Protein AF-0000000080780556 (afdb_homodimer)

Sequence (368 aa):
MKIPYAPNPPQTSNDEEKAILQRVLDRRGEAGLLPLDLALLHSFPVADGWNTFLGAIRTRTSLPVDIREIAICRVATLNEAWFEWKHHAPFLAEVGFTEGMMEMIKDAKTPTDAELGALFSRKQAAVFRYTEAMTRTVKVPDAIFAEMKGLFSEKEIVEITATAAAYNCVSRVLVALDVGEMNKMKIPYAPNPPQTSNDEEKAILQRVLDRRGEAGLLPLDLALLHSFPVADGWNTFLGAIRTRTSLPVDIREIAICRVATLNEAWFEWKHHAPFLAEVGFTEGMMEMIKDAKTPTDAELGALFSRKQAAVFRYTEAMTRTVKVPDAIFAEMKGLFSEKEIVEITATAAAYNCVSRVLVALDVGEMNK

Radius of gyration: 19.76 Å; Cα contacts (8 Å, |Δi|>4): 554; chains: 2; bounding box: 43×53×55 Å

Foldseek 3Di:
DQDDFADVVHDDDDDVLVVLSVLLCVVCDPVGDALLLRRQSVPSVSSSVLSVLVCCLPPVAPDPLLLLLLLLLLLCQLLVVVVSNVVRVVSNVVVPQDPLNSCQSNDNDPDDPVSLVVRDDLSNSLLNQQLVCCNPPVDDDPVSVVSCVVPDDPSVVVSSVSSSVSSNVVSCSCQVNVGVVSND/DQDDFADVVHDDDDDVLVVLSVLQCVVCDPVGDALLLRNQSVPSVSSSVLSVLVCCLPPVAPDPLLLLLLLLLLLCQLLVVVVSNVVRVVSNVVVPQDPLNSCQSNDNDPDDPVSLVVRDDLSNSLLNQQLVCCNPPVDDDPVSVVSCVVPDDPSVVVSSVSSSVSSNVVSCSCQVNVGVVSND

Organism: Coccidioides immitis (strain RS) (NCBI:txid246410)

Structure (mmCIF, N/CA/C/O backbone):
data_AF-0000000080780556-model_v1
#
loop_
_entity.id
_entity.type
_entity.pdbx_description
1 polymer '4-carboxymuconolactone decarboxylase'
#
loop_
_atom_site.group_PDB
_atom_site.id
_atom_site.type_symbol
_atom_site.label_atom_id
_atom_site.label_alt_id
_atom_site.label_comp_id
_atom_site.label_asym_id
_atom_site.label_entity_id
_atom_site.label_seq_id
_atom_site.pdbx_PDB_ins_code
_atom_site.Cartn_x
_atom_site.Cartn_y
_atom_site.Cartn_z
_atom_site.occupancy
_atom_site.B_iso_or_equiv
_atom_site.auth_seq_id
_atom_site.auth_comp_id
_atom_site.auth_asym_id
_atom_site.auth_atom_id
_atom_site.pdbx_PDB_model_num
ATOM 1 N N . MET A 1 1 ? 18.797 -7.191 -4.246 1 89.25 1 MET A N 1
ATOM 2 C CA . MET A 1 1 ? 17.516 -7.688 -4.742 1 89.25 1 MET A CA 1
ATOM 3 C C . MET A 1 1 ? 17.516 -9.211 -4.836 1 89.25 1 MET A C 1
ATOM 5 O O . MET A 1 1 ? 18.516 -9.805 -5.23 1 89.25 1 MET A O 1
ATOM 9 N N . LYS A 1 2 ? 16.406 -9.781 -4.48 1 95.19 2 LYS A N 1
ATOM 10 C CA . LYS A 1 2 ? 16.344 -11.242 -4.379 1 95.19 2 LYS A CA 1
ATOM 11 C C . LYS A 1 2 ? 16.109 -11.875 -5.742 1 95.19 2 LYS A C 1
ATOM 13 O O . LYS A 1 2 ? 16.234 -13.094 -5.898 1 95.19 2 LYS A O 1
ATOM 18 N N . ILE A 1 3 ? 15.711 -11.07 -6.711 1 95.5 3 ILE A N 1
ATOM 19 C CA . ILE A 1 3 ? 15.688 -11.445 -8.117 1 95.5 3 ILE A CA 1
ATOM 20 C C . ILE A 1 3 ? 16.5 -10.438 -8.938 1 95.5 3 ILE A C 1
ATOM 22 O O . ILE A 1 3 ? 16.797 -9.344 -8.453 1 95.5 3 ILE A O 1
ATOM 26 N N . PRO A 1 4 ? 16.922 -10.836 -10.141 1 96.88 4 PRO A N 1
ATOM 27 C CA . PRO A 1 4 ? 17.656 -9.844 -10.93 1 96.88 4 PRO A CA 1
ATOM 28 C C . PRO A 1 4 ? 16.812 -8.602 -11.234 1 96.88 4 PRO A C 1
ATOM 30 O O . PRO A 1 4 ? 15.602 -8.695 -11.414 1 96.88 4 PRO A O 1
ATOM 33 N N . TYR A 1 5 ? 17.531 -7.523 -11.219 1 97.94 5 TYR A N 1
ATOM 34 C CA . TYR A 1 5 ? 16.875 -6.324 -11.719 1 97.94 5 TYR A CA 1
ATOM 35 C C . TYR A 1 5 ? 16.562 -6.445 -13.203 1 97.94 5 TYR A C 1
ATOM 37 O O . TYR A 1 5 ? 17.25 -7.184 -13.922 1 97.94 5 TYR A O 1
ATOM 45 N N . ALA A 1 6 ? 15.57 -5.75 -13.633 1 96.75 6 ALA A N 1
ATOM 46 C CA . ALA A 1 6 ? 15.375 -5.613 -15.07 1 96.75 6 ALA A CA 1
ATOM 47 C C . ALA A 1 6 ? 16.594 -4.98 -15.734 1 96.75 6 ALA A C 1
ATOM 49 O O . ALA A 1 6 ? 17.344 -4.246 -15.086 1 96.75 6 ALA A O 1
ATOM 50 N N . PRO A 1 7 ? 16.781 -5.223 -16.969 1 95.44 7 PRO A N 1
ATOM 51 C CA . PRO A 1 7 ? 17.906 -4.613 -17.672 1 95.44 7 PRO A CA 1
ATOM 52 C C . PRO A 1 7 ? 17.891 -3.086 -17.594 1 95.44 7 PRO A C 1
ATOM 54 O O . PRO A 1 7 ? 16.828 -2.48 -17.5 1 95.44 7 PRO A O 1
ATOM 57 N N . ASN A 1 8 ? 19.031 -2.527 -17.672 1 94.06 8 ASN A N 1
ATOM 58 C CA . ASN A 1 8 ? 19.188 -1.079 -17.703 1 94.06 8 ASN A CA 1
ATOM 59 C C . ASN A 1 8 ? 20.125 -0.65 -18.844 1 94.06 8 ASN A C 1
ATOM 61 O O . ASN A 1 8 ? 21.344 -0.826 -18.75 1 94.06 8 ASN A O 1
ATOM 65 N N . PRO A 1 9 ? 19.562 -0.134 -19.859 1 94.56 9 PRO A N 1
ATOM 66 C CA . PRO A 1 9 ? 18.188 0.375 -19.984 1 94.56 9 PRO A CA 1
ATOM 67 C C . PRO A 1 9 ? 17.172 -0.739 -20.172 1 94.56 9 PRO A C 1
ATOM 69 O O . PRO A 1 9 ? 17.469 -1.766 -20.781 1 94.56 9 PRO A O 1
ATOM 72 N N . PRO A 1 10 ? 15.984 -0.5 -19.641 1 96.25 10 PRO A N 1
ATOM 73 C CA . PRO A 1 10 ? 14.938 -1.511 -19.812 1 96.25 10 PRO A CA 1
ATOM 74 C C . PRO A 1 10 ? 14.555 -1.728 -21.266 1 96.25 10 PRO A C 1
ATOM 76 O O . PRO A 1 10 ? 14.516 -0.773 -22.047 1 96.25 10 PRO A O 1
ATOM 79 N N . GLN A 1 11 ? 14.258 -2.967 -21.547 1 96.12 11 GLN A N 1
ATOM 80 C CA . GLN A 1 11 ? 13.828 -3.318 -22.906 1 96.12 11 GLN A CA 1
ATOM 81 C C . GLN A 1 11 ? 12.312 -3.314 -23.016 1 96.12 11 GLN A C 1
ATOM 83 O O . GLN A 1 11 ? 11.609 -3.77 -22.109 1 96.12 11 GLN A O 1
ATOM 88 N N . THR A 1 12 ? 11.836 -2.699 -24.078 1 97.75 12 THR A N 1
ATOM 89 C CA . THR A 1 12 ? 10.398 -2.639 -24.312 1 97.75 12 THR A CA 1
ATOM 90 C C . THR A 1 12 ? 10.023 -3.438 -25.562 1 97.75 12 THR A C 1
ATOM 92 O O . THR A 1 12 ? 10.789 -3.482 -26.531 1 97.75 12 THR A O 1
ATOM 95 N N . SER A 1 13 ? 8.859 -4.051 -25.453 1 96.81 13 SER A N 1
ATOM 96 C CA . SER A 1 13 ? 8.484 -4.965 -26.516 1 96.81 13 SER A CA 1
ATOM 97 C C . SER A 1 13 ? 7.402 -4.355 -27.406 1 96.81 13 SER A C 1
ATOM 99 O O . SER A 1 13 ? 7.09 -4.895 -28.469 1 96.81 13 SER A O 1
ATOM 101 N N . ASN A 1 14 ? 6.762 -3.264 -27.031 1 97.69 14 ASN A N 1
ATOM 102 C CA . ASN A 1 14 ? 5.695 -2.613 -27.781 1 97.69 14 ASN A CA 1
ATOM 103 C C . ASN A 1 14 ? 5.562 -1.141 -27.406 1 97.69 14 ASN A C 1
ATOM 105 O O . ASN A 1 14 ? 6.277 -0.653 -26.531 1 97.69 14 ASN A O 1
ATOM 109 N N . ASP A 1 15 ? 4.711 -0.478 -28.016 1 98.12 15 ASP A N 1
ATOM 110 C CA . ASP A 1 15 ? 4.57 0.966 -27.844 1 98.12 15 ASP A CA 1
ATOM 111 C C . ASP A 1 15 ? 4.031 1.307 -26.453 1 98.12 15 ASP A C 1
ATOM 113 O O . ASP A 1 15 ? 4.383 2.342 -25.891 1 98.12 15 ASP A O 1
ATOM 117 N N . GLU A 1 16 ? 3.264 0.51 -25.953 1 97.88 16 GLU A N 1
ATOM 118 C CA . GLU A 1 16 ? 2.719 0.748 -24.625 1 97.88 16 GLU A CA 1
ATOM 119 C C . GLU A 1 16 ? 3.818 0.714 -23.562 1 97.88 16 GLU A C 1
ATOM 121 O O . GLU A 1 16 ? 3.869 1.578 -22.688 1 97.88 16 GLU A O 1
ATOM 126 N N . GLU A 1 17 ? 4.652 -0.308 -23.688 1 98.12 17 GLU A N 1
ATOM 127 C CA . GLU A 1 17 ? 5.758 -0.413 -22.734 1 98.12 17 GLU A CA 1
ATOM 128 C C . GLU A 1 17 ? 6.719 0.764 -22.875 1 98.12 17 GLU A C 1
ATOM 130 O O . GLU A 1 17 ? 7.242 1.269 -21.891 1 98.12 17 GLU A O 1
ATOM 135 N N . LYS A 1 18 ? 6.922 1.196 -24.109 1 98.25 18 LYS A N 1
ATOM 136 C CA . LYS A 1 18 ? 7.758 2.371 -24.344 1 98.25 18 LYS A CA 1
ATOM 137 C C . LYS A 1 18 ? 7.172 3.605 -23.672 1 98.25 18 LYS A C 1
ATOM 139 O O . LYS A 1 18 ? 7.898 4.395 -23.062 1 98.25 18 LYS A O 1
ATOM 144 N N . ALA A 1 19 ? 5.914 3.738 -23.812 1 98.44 19 ALA A N 1
ATOM 145 C CA . ALA A 1 19 ? 5.23 4.883 -23.203 1 98.44 19 ALA A CA 1
ATOM 146 C C . ALA A 1 19 ? 5.312 4.832 -21.688 1 98.44 19 ALA A C 1
ATOM 148 O O . ALA A 1 19 ? 5.516 5.859 -21.031 1 98.44 19 ALA A O 1
ATOM 149 N N . ILE A 1 20 ? 5.137 3.66 -21.125 1 98.31 20 ILE A N 1
ATOM 150 C CA . ILE A 1 20 ? 5.219 3.482 -19.672 1 98.31 20 ILE A CA 1
ATOM 151 C C . ILE A 1 20 ? 6.625 3.826 -19.188 1 98.31 20 ILE A C 1
ATOM 153 O O . ILE A 1 20 ? 6.793 4.566 -18.219 1 98.31 20 ILE A O 1
ATOM 157 N N . LEU A 1 21 ? 7.625 3.262 -19.859 1 98.06 21 LEU A N 1
ATOM 158 C CA . LEU A 1 21 ? 9.008 3.543 -19.484 1 98.06 21 LEU A CA 1
ATOM 159 C C . LEU A 1 21 ? 9.281 5.043 -19.531 1 98.06 21 LEU A C 1
ATOM 161 O O . LEU A 1 21 ? 9.938 5.578 -18.625 1 98.06 21 LEU A O 1
ATOM 165 N N . GLN A 1 22 ? 8.766 5.719 -20.516 1 97.62 22 GLN A N 1
ATOM 166 C CA . GLN A 1 22 ? 8.969 7.156 -20.625 1 97.62 22 GLN A CA 1
ATOM 167 C C . GLN A 1 22 ? 8.336 7.902 -19.453 1 97.62 22 GLN A C 1
ATOM 169 O O . GLN A 1 22 ? 8.906 8.867 -18.953 1 97.62 22 GLN A O 1
ATOM 174 N N . ARG A 1 23 ? 7.121 7.504 -19.031 1 97.12 23 ARG A N 1
ATOM 175 C CA . ARG A 1 23 ? 6.461 8.141 -17.906 1 97.12 23 ARG A CA 1
ATOM 176 C C . ARG A 1 23 ? 7.281 7.965 -16.625 1 97.12 23 ARG A C 1
ATOM 178 O O . ARG A 1 23 ? 7.367 8.883 -15.805 1 97.12 23 ARG A O 1
ATOM 185 N N . VAL A 1 24 ? 7.859 6.777 -16.453 1 97.06 24 VAL A N 1
ATOM 186 C CA . VAL A 1 24 ? 8.695 6.523 -15.281 1 97.06 24 VAL A CA 1
ATOM 187 C C . VAL A 1 24 ? 9.938 7.406 -15.336 1 97.06 24 VAL A C 1
ATOM 189 O O . VAL A 1 24 ? 10.305 8.031 -14.336 1 97.06 24 VAL A O 1
ATOM 192 N N . LEU A 1 25 ? 10.555 7.488 -16.516 1 96.56 25 LEU A N 1
ATOM 193 C CA . LEU A 1 25 ? 11.75 8.305 -16.688 1 96.56 25 LEU A CA 1
ATOM 194 C C . LEU A 1 25 ? 11.445 9.781 -16.453 1 96.56 25 LEU A C 1
ATOM 196 O O . LEU A 1 25 ? 12.234 10.5 -15.852 1 96.56 25 LEU A O 1
ATOM 200 N N . ASP A 1 26 ? 10.312 10.211 -16.938 1 95.69 26 ASP A N 1
ATOM 201 C CA . ASP A 1 26 ? 9.906 11.602 -16.766 1 95.69 26 ASP A CA 1
ATOM 202 C C . ASP A 1 26 ? 9.766 11.953 -15.281 1 95.69 26 ASP A C 1
ATOM 204 O O . ASP A 1 26 ? 10.164 13.047 -14.852 1 95.69 26 ASP A O 1
ATOM 208 N N . ARG A 1 27 ? 9.227 11.094 -14.57 1 92.31 27 ARG A N 1
ATOM 209 C CA . ARG A 1 27 ? 9.039 11.367 -13.148 1 92.31 27 ARG A CA 1
ATOM 210 C C . ARG A 1 27 ? 10.375 11.398 -12.414 1 92.31 27 ARG A C 1
ATOM 212 O O . ARG A 1 27 ? 10.578 12.227 -11.516 1 92.31 27 ARG A O 1
ATOM 219 N N . ARG A 1 28 ? 11.25 10.531 -12.75 1 93.38 28 ARG A N 1
ATOM 220 C CA . ARG A 1 28 ? 12.547 10.422 -12.094 1 93.38 28 ARG A CA 1
ATOM 221 C C . ARG A 1 28 ? 13.469 11.562 -12.5 1 93.38 28 ARG A C 1
ATOM 223 O O . ARG A 1 28 ? 14.359 11.961 -11.742 1 93.38 28 ARG A O 1
ATOM 230 N N . GLY A 1 29 ? 13.312 12.031 -13.742 1 91.5 29 GLY A N 1
ATOM 231 C CA . GLY A 1 29 ? 14.117 13.133 -14.234 1 91.5 29 GLY A CA 1
ATOM 232 C C . GLY A 1 29 ? 15.586 12.773 -14.398 1 91.5 29 GLY A C 1
ATOM 233 O O . GLY A 1 29 ? 15.914 11.688 -14.867 1 91.5 29 GLY A O 1
ATOM 234 N N . GLU A 1 30 ? 16.453 13.688 -13.961 1 90.88 30 GLU A N 1
ATOM 235 C CA . GLU A 1 30 ? 17.891 13.586 -14.219 1 90.88 30 GLU A CA 1
ATOM 236 C C . GLU A 1 30 ? 18.531 12.516 -13.336 1 90.88 30 GLU A C 1
ATOM 238 O O . GLU A 1 30 ? 19.594 11.992 -13.672 1 90.88 30 GLU A O 1
ATOM 243 N N . ALA A 1 31 ? 17.875 12.211 -12.289 1 86.31 31 ALA A N 1
ATOM 244 C CA . ALA A 1 31 ? 18.422 11.219 -11.359 1 86.31 31 ALA A CA 1
ATOM 245 C C . ALA A 1 31 ? 18.438 9.828 -11.992 1 86.31 31 ALA A C 1
ATOM 247 O O . ALA A 1 31 ? 19.25 8.984 -11.625 1 86.31 31 ALA A O 1
ATOM 248 N N . GLY A 1 32 ? 17.5 9.68 -13.008 1 92.5 32 GLY A N 1
ATOM 249 C CA . GLY A 1 32 ? 17.406 8.383 -13.664 1 92.5 32 GLY A CA 1
ATOM 250 C C . GLY A 1 32 ? 16.672 7.34 -12.828 1 92.5 32 GLY A C 1
ATOM 251 O O . GLY A 1 32 ? 16.172 7.645 -11.75 1 92.5 32 GLY A O 1
ATOM 252 N N . LEU A 1 33 ? 16.688 6.059 -13.336 1 96.94 33 LEU A N 1
ATOM 253 C CA . LEU A 1 33 ? 15.945 4.977 -12.703 1 96.94 33 LEU A CA 1
ATOM 254 C C . LEU A 1 33 ? 16.641 4.512 -11.43 1 96.94 33 LEU A C 1
ATOM 256 O O . LEU A 1 33 ? 17.859 4.367 -11.406 1 96.94 33 LEU A O 1
ATOM 260 N N . LEU A 1 34 ? 15.875 4.336 -10.398 1 97.12 34 LEU A N 1
ATOM 261 C CA . LEU A 1 34 ? 16.344 3.746 -9.148 1 97.12 34 LEU A CA 1
ATOM 262 C C . LEU A 1 34 ? 16.219 2.227 -9.18 1 97.12 34 LEU A C 1
ATOM 264 O O . LEU A 1 34 ? 15.477 1.683 -10 1 97.12 34 LEU A O 1
ATOM 268 N N . PRO A 1 35 ? 16.875 1.555 -8.242 1 97.56 35 PRO A N 1
ATOM 269 C CA . PRO A 1 35 ? 16.734 0.102 -8.133 1 97.56 35 PRO A CA 1
ATOM 270 C C . PRO A 1 35 ? 15.266 -0.329 -7.988 1 97.56 35 PRO A C 1
ATOM 272 O O . PRO A 1 35 ? 14.867 -1.352 -8.547 1 97.56 35 PRO A O 1
ATOM 275 N N . LEU A 1 36 ? 14.461 0.47 -7.316 1 98.06 36 LEU A N 1
ATOM 276 C CA . LEU A 1 36 ? 13.047 0.159 -7.152 1 98.06 36 LEU A CA 1
ATOM 277 C C . LEU A 1 36 ? 12.328 0.16 -8.5 1 98.06 36 LEU A C 1
ATOM 279 O O . LEU A 1 36 ? 11.5 -0.71 -8.766 1 98.06 36 LEU A O 1
ATOM 283 N N . ASP A 1 37 ? 12.664 1.118 -9.336 1 98.19 37 ASP A N 1
ATOM 284 C CA . ASP A 1 37 ? 12.062 1.164 -10.664 1 98.19 37 ASP A CA 1
ATOM 285 C C . ASP A 1 37 ? 12.414 -0.082 -11.477 1 98.19 37 ASP A C 1
ATOM 287 O O . ASP A 1 37 ? 11.547 -0.671 -12.125 1 98.19 37 ASP A O 1
ATOM 291 N N . LEU A 1 38 ? 13.695 -0.44 -11.375 1 98.25 38 LEU A N 1
ATOM 292 C CA . LEU A 1 38 ? 14.172 -1.588 -12.141 1 98.25 38 LEU A CA 1
ATOM 293 C C . LEU A 1 38 ? 13.555 -2.881 -11.617 1 98.25 38 LEU A C 1
ATOM 295 O O . LEU A 1 38 ? 13.344 -3.828 -12.383 1 98.25 38 LEU A O 1
ATOM 299 N N . ALA A 1 39 ? 13.219 -2.941 -10.344 1 98.44 39 ALA A N 1
ATOM 300 C CA . ALA A 1 39 ? 12.477 -4.078 -9.797 1 98.44 39 ALA A CA 1
ATOM 301 C C . ALA A 1 39 ? 11.055 -4.121 -10.336 1 98.44 39 ALA A C 1
ATOM 303 O O . ALA A 1 39 ? 10.594 -5.164 -10.805 1 98.44 39 ALA A O 1
ATOM 304 N N . LEU A 1 40 ? 10.391 -2.986 -10.398 1 98.69 40 LEU A N 1
ATOM 305 C CA . LEU A 1 40 ? 8.977 -2.906 -10.766 1 98.69 40 LEU A CA 1
ATOM 306 C C . LEU A 1 40 ? 8.797 -3.098 -12.273 1 98.69 40 LEU A C 1
ATOM 308 O O . LEU A 1 40 ? 7.77 -3.609 -12.719 1 98.69 40 LEU A O 1
ATOM 312 N N . LEU A 1 41 ? 9.828 -2.779 -13.031 1 98.56 41 LEU A N 1
ATOM 313 C CA . LEU A 1 41 ? 9.719 -2.768 -14.492 1 98.56 41 LEU A CA 1
ATOM 314 C C . LEU A 1 41 ? 9.75 -4.184 -15.047 1 98.56 41 LEU A C 1
ATOM 316 O O . LEU A 1 41 ? 9.586 -4.383 -16.25 1 98.56 41 LEU A O 1
ATOM 320 N N . HIS A 1 42 ? 9.938 -5.262 -14.188 1 98.44 42 HIS A N 1
ATOM 321 C CA . HIS A 1 42 ? 9.625 -6.613 -14.633 1 98.44 42 HIS A CA 1
ATOM 322 C C . HIS A 1 42 ? 8.172 -6.715 -15.094 1 98.44 42 HIS A C 1
ATOM 324 O O . HIS A 1 42 ? 7.84 -7.559 -15.93 1 98.44 42 HIS A O 1
ATOM 330 N N . SER A 1 43 ? 7.332 -5.863 -14.555 1 98.62 43 SER A N 1
ATOM 331 C CA . SER A 1 43 ? 5.938 -5.711 -14.961 1 98.62 43 SER A CA 1
ATOM 332 C C . SER A 1 43 ? 5.609 -4.258 -15.273 1 98.62 43 SER A C 1
ATOM 334 O O . SER A 1 43 ? 5.363 -3.461 -14.359 1 98.62 43 SER A O 1
ATOM 336 N N . PHE A 1 44 ? 5.516 -3.918 -16.547 1 98.62 44 PHE A N 1
ATOM 337 C CA . PHE A 1 44 ? 5.328 -2.535 -16.969 1 98.62 44 PHE A CA 1
ATOM 338 C C . PHE A 1 44 ? 4 -1.987 -16.469 1 98.62 44 PHE A C 1
ATOM 340 O O . PHE A 1 44 ? 3.934 -0.854 -15.984 1 98.62 44 PHE A O 1
ATOM 347 N N . PRO A 1 45 ? 2.926 -2.779 -16.469 1 98.5 45 PRO A N 1
ATOM 348 C CA . PRO A 1 45 ? 1.672 -2.244 -15.93 1 98.5 45 PRO A CA 1
ATOM 349 C C . PRO A 1 45 ? 1.761 -1.914 -14.438 1 98.5 45 PRO A C 1
ATOM 351 O O . PRO A 1 45 ? 1.24 -0.885 -14 1 98.5 45 PRO A O 1
ATOM 354 N N . VAL A 1 46 ? 2.473 -2.764 -13.648 1 98.81 46 VAL A N 1
ATOM 355 C CA . VAL A 1 46 ? 2.631 -2.506 -12.227 1 98.81 46 VAL A CA 1
ATOM 356 C C . VAL A 1 46 ? 3.471 -1.248 -12.016 1 98.81 46 VAL A C 1
ATOM 358 O O . VAL A 1 46 ? 3.131 -0.396 -11.195 1 98.81 46 VAL A O 1
ATOM 361 N N . ALA A 1 47 ? 4.527 -1.121 -12.805 1 98.81 47 ALA A N 1
ATOM 362 C CA . ALA A 1 47 ? 5.387 0.055 -12.703 1 98.81 47 ALA A CA 1
ATOM 363 C C . ALA A 1 47 ? 4.613 1.33 -13.016 1 98.81 47 ALA A C 1
ATOM 365 O O . ALA A 1 47 ? 4.793 2.355 -12.359 1 98.81 47 ALA A O 1
ATOM 366 N N . ASP A 1 48 ? 3.752 1.252 -14.016 1 98.62 48 ASP A N 1
ATOM 367 C CA . ASP A 1 48 ? 2.967 2.406 -14.438 1 98.62 48 ASP A CA 1
ATOM 368 C C . ASP A 1 48 ? 1.983 2.834 -13.352 1 98.62 48 ASP A C 1
ATOM 370 O O . ASP A 1 48 ? 1.884 4.02 -13.031 1 98.62 48 ASP A O 1
ATOM 374 N N . GLY A 1 49 ? 1.223 1.884 -12.828 1 98.62 49 GLY A N 1
ATOM 375 C CA . GLY A 1 49 ? 0.299 2.166 -11.742 1 98.62 49 GLY A CA 1
ATOM 376 C C . GLY A 1 49 ? 0.986 2.705 -10.5 1 98.62 49 GLY A C 1
ATOM 377 O O . GLY A 1 49 ? 0.525 3.68 -9.906 1 98.62 49 GLY A O 1
ATOM 378 N N . TRP A 1 50 ? 2.109 2.072 -10.164 1 98.81 50 TRP A N 1
ATOM 379 C CA . TRP A 1 50 ? 2.936 2.492 -9.039 1 98.81 50 TRP A CA 1
ATOM 380 C C . TRP A 1 50 ? 3.4 3.936 -9.211 1 98.81 50 TRP A C 1
ATOM 382 O O . TRP A 1 50 ? 3.291 4.742 -8.281 1 98.81 50 TRP A O 1
ATOM 392 N N . ASN A 1 51 ? 3.867 4.238 -10.383 1 98.25 51 ASN A N 1
ATOM 393 C CA . ASN A 1 51 ? 4.371 5.566 -10.711 1 98.25 51 ASN A CA 1
ATOM 394 C C . ASN A 1 51 ? 3.297 6.637 -10.516 1 98.25 51 ASN A C 1
ATOM 396 O O . ASN A 1 51 ? 3.564 7.695 -9.953 1 98.25 51 ASN A O 1
ATOM 400 N N . THR A 1 52 ? 2.111 6.375 -10.961 1 98.06 52 THR A N 1
ATOM 401 C CA . THR A 1 52 ? 1.012 7.332 -10.875 1 98.06 52 THR A CA 1
ATOM 402 C C . THR A 1 52 ? 0.57 7.523 -9.43 1 98.06 52 THR A C 1
ATOM 404 O O . THR A 1 52 ? 0.374 8.656 -8.984 1 98.06 52 THR A O 1
ATOM 407 N N . PHE A 1 53 ? 0.464 6.457 -8.719 1 98.81 53 PHE A N 1
ATOM 408 C CA . PHE A 1 53 ? -0.032 6.504 -7.344 1 98.81 53 PHE A CA 1
ATOM 409 C C . PHE A 1 53 ? 0.959 7.219 -6.434 1 98.81 53 PHE A C 1
ATOM 411 O O . PHE A 1 53 ? 0.597 8.172 -5.738 1 98.81 53 PHE A O 1
ATOM 418 N N . LEU A 1 54 ? 2.25 6.809 -6.504 1 98.5 54 LEU A N 1
ATOM 419 C CA . LEU A 1 54 ? 3.244 7.414 -5.625 1 98.5 54 LEU A CA 1
ATOM 420 C C . LEU A 1 54 ? 3.57 8.836 -6.07 1 98.5 54 LEU A C 1
ATOM 422 O O . LEU A 1 54 ? 3.887 9.695 -5.242 1 98.5 54 LEU A O 1
ATOM 426 N N . GLY A 1 55 ? 3.391 9.109 -7.402 1 97.56 55 GLY A N 1
ATOM 427 C CA . GLY A 1 55 ? 3.459 10.492 -7.84 1 97.56 55 GLY A CA 1
ATOM 428 C C . GLY A 1 55 ? 2.395 11.375 -7.207 1 97.56 55 GLY A C 1
ATOM 429 O O . GLY A 1 55 ? 2.684 12.484 -6.77 1 97.56 55 GLY A O 1
ATOM 430 N N . ALA A 1 56 ? 1.146 10.891 -7.152 1 98.25 56 ALA A N 1
ATOM 431 C CA . ALA A 1 56 ? 0.057 11.633 -6.516 1 98.25 56 ALA A CA 1
ATOM 432 C C . ALA A 1 56 ? 0.342 11.867 -5.035 1 98.25 56 ALA A C 1
ATOM 434 O O . ALA A 1 56 ? 0.162 12.977 -4.531 1 98.25 56 ALA A O 1
ATOM 435 N N . ILE A 1 57 ? 0.845 10.836 -4.348 1 98.69 57 ILE A N 1
ATOM 436 C CA . ILE A 1 57 ? 1.107 10.891 -2.914 1 98.69 57 ILE A CA 1
ATOM 437 C C . ILE A 1 57 ? 2.207 11.906 -2.625 1 98.69 57 ILE A C 1
ATOM 439 O O . ILE A 1 57 ? 2.1 12.695 -1.682 1 98.69 57 ILE A O 1
ATOM 443 N N . ARG A 1 58 ? 3.184 12 -3.445 1 97.75 58 ARG A N 1
ATOM 444 C CA . ARG A 1 58 ? 4.383 12.773 -3.129 1 97.75 58 ARG A CA 1
ATOM 445 C C . ARG A 1 58 ? 4.234 14.219 -3.578 1 97.75 58 ARG A C 1
ATOM 447 O O . ARG A 1 58 ? 4.824 15.125 -2.982 1 97.75 58 ARG A O 1
ATOM 454 N N . THR A 1 59 ? 3.412 14.477 -4.633 1 97.06 59 THR A N 1
ATOM 455 C CA . THR A 1 59 ? 3.568 15.789 -5.25 1 97.06 59 THR A CA 1
ATOM 456 C C . THR A 1 59 ? 2.213 16.453 -5.445 1 97.06 59 THR A C 1
ATOM 458 O O . THR A 1 59 ? 2.143 17.641 -5.797 1 97.06 59 THR A O 1
ATOM 461 N N . ARG A 1 60 ? 1.15 15.734 -5.172 1 97.81 60 ARG A N 1
ATOM 462 C CA . ARG A 1 60 ? -0.127 16.344 -5.539 1 97.81 60 ARG A CA 1
ATOM 463 C C . ARG A 1 60 ? -1.061 16.422 -4.34 1 97.81 60 ARG A C 1
ATOM 465 O O . ARG A 1 60 ? -2.246 16.734 -4.488 1 97.81 60 ARG A O 1
ATOM 472 N N . THR A 1 61 ? -0.551 16.078 -3.148 1 98.19 61 THR A N 1
ATOM 473 C CA . THR A 1 61 ? -1.347 16.25 -1.94 1 98.19 61 THR A CA 1
ATOM 474 C C . THR A 1 61 ? -1.143 17.656 -1.367 1 98.19 61 THR A C 1
ATOM 476 O O . THR A 1 61 ? -0.259 18.391 -1.811 1 98.19 61 THR A O 1
ATOM 479 N N . SER A 1 62 ? -1.981 18.031 -0.413 1 98.25 62 SER A N 1
ATOM 480 C CA . SER A 1 62 ? -1.913 19.359 0.205 1 98.25 62 SER A CA 1
ATOM 481 C C . SER A 1 62 ? -1.043 19.328 1.457 1 98.25 62 SER A C 1
ATOM 483 O O . SER A 1 62 ? -0.951 20.328 2.172 1 98.25 62 SER A O 1
ATOM 485 N N . LEU A 1 63 ? -0.387 18.234 1.731 1 98.75 63 LEU A N 1
ATOM 486 C CA . LEU A 1 63 ? 0.334 18.047 2.986 1 98.75 63 LEU A CA 1
ATOM 487 C C . LEU A 1 63 ? 1.66 18.797 2.967 1 98.75 63 LEU A C 1
ATOM 489 O O . LEU A 1 63 ? 2.408 18.734 1.989 1 98.75 63 LEU A O 1
ATOM 493 N N . PRO A 1 64 ? 1.926 19.609 4.039 1 98.56 64 PRO A N 1
ATOM 494 C CA . PRO A 1 64 ? 3.285 20.141 4.137 1 98.56 64 PRO A CA 1
ATOM 495 C C . PRO A 1 64 ? 4.348 19.047 4.215 1 98.56 64 PRO A C 1
ATOM 497 O O . PRO A 1 64 ? 4.055 17.922 4.625 1 98.56 64 PRO A O 1
ATOM 500 N N . VAL A 1 65 ? 5.562 19.391 3.836 1 98.5 65 VAL A N 1
ATOM 501 C CA . VAL A 1 65 ? 6.664 18.438 3.686 1 98.5 65 VAL A CA 1
ATOM 502 C C . VAL A 1 65 ? 6.898 17.703 5.004 1 98.5 65 VAL A C 1
ATOM 504 O O . VAL A 1 65 ? 7.105 16.5 5.016 1 98.5 65 VAL A O 1
ATOM 507 N N . ASP A 1 66 ? 6.859 18.406 6.094 1 98.75 66 ASP A N 1
ATOM 508 C CA . ASP A 1 66 ? 7.172 17.781 7.371 1 98.75 66 ASP A CA 1
ATOM 509 C C . ASP A 1 66 ? 6.113 16.734 7.742 1 98.75 66 ASP A C 1
ATOM 511 O O . ASP A 1 66 ? 6.449 15.641 8.18 1 98.75 66 ASP A O 1
ATOM 515 N N . ILE A 1 67 ? 4.77 16.984 7.461 1 98.88 67 ILE A N 1
ATOM 516 C CA . ILE A 1 67 ? 3.689 16.047 7.777 1 98.88 67 ILE A CA 1
ATOM 517 C C . ILE A 1 67 ? 3.807 14.805 6.906 1 98.88 67 ILE A C 1
ATOM 519 O O . ILE A 1 67 ? 3.781 13.68 7.41 1 98.88 67 ILE A O 1
ATOM 523 N N . ARG A 1 68 ? 4.043 15.023 5.637 1 98.94 68 ARG A N 1
ATOM 524 C CA . ARG A 1 68 ? 4.16 13.914 4.695 1 98.94 68 ARG A CA 1
ATOM 525 C C . ARG A 1 68 ? 5.371 13.047 5.02 1 98.94 68 ARG A C 1
ATOM 527 O O . ARG A 1 68 ? 5.262 11.82 5.086 1 98.94 68 ARG A O 1
ATOM 534 N N . GLU A 1 69 ? 6.5 13.68 5.32 1 98.94 69 GLU A N 1
ATOM 535 C CA . GLU A 1 69 ? 7.742 12.93 5.465 1 98.94 69 GLU A CA 1
ATOM 536 C C . GLU A 1 69 ? 7.844 12.297 6.852 1 98.94 69 GLU A C 1
ATOM 538 O O . GLU A 1 69 ? 8.531 11.289 7.031 1 98.94 69 GLU A O 1
ATOM 543 N N . ILE A 1 70 ? 7.145 12.836 7.855 1 98.94 70 ILE A N 1
ATOM 544 C CA . ILE A 1 70 ? 7.039 12.133 9.125 1 98.94 70 ILE A CA 1
ATOM 545 C C . ILE A 1 70 ? 6.34 10.789 8.914 1 98.94 70 ILE A C 1
ATOM 547 O O . ILE A 1 70 ? 6.812 9.758 9.391 1 98.94 70 ILE A O 1
ATOM 551 N N . ALA A 1 71 ? 5.215 10.773 8.156 1 98.94 71 ALA A N 1
ATOM 552 C CA . ALA A 1 71 ? 4.484 9.539 7.883 1 98.94 71 ALA A CA 1
ATOM 553 C C . ALA A 1 71 ? 5.359 8.539 7.129 1 98.94 71 ALA A C 1
ATOM 555 O O . ALA A 1 71 ? 5.473 7.379 7.523 1 98.94 71 ALA A O 1
ATOM 556 N N . ILE A 1 72 ? 6.051 9.047 6.102 1 98.94 72 ILE A N 1
ATOM 557 C CA . ILE A 1 72 ? 6.852 8.195 5.23 1 98.94 72 ILE A CA 1
ATOM 558 C C . ILE A 1 72 ? 8.016 7.602 6.02 1 98.94 72 ILE A C 1
ATOM 560 O O . ILE A 1 72 ? 8.234 6.391 6.004 1 98.94 72 ILE A O 1
ATOM 564 N N . CYS A 1 73 ? 8.727 8.391 6.766 1 98.88 73 CYS A N 1
ATOM 565 C CA . CYS A 1 73 ? 9.945 7.973 7.449 1 98.88 73 CYS A CA 1
ATOM 566 C C . CYS A 1 73 ? 9.617 7.086 8.648 1 98.88 73 CYS A C 1
ATOM 568 O O . CYS A 1 73 ? 10.359 6.148 8.953 1 98.88 73 CYS A O 1
ATOM 570 N N . ARG A 1 74 ? 8.516 7.398 9.367 1 98.88 74 ARG A N 1
ATOM 571 C CA . ARG A 1 74 ? 8.156 6.543 10.484 1 98.88 74 ARG A CA 1
ATOM 572 C C . ARG A 1 74 ? 7.781 5.141 10.008 1 98.88 74 ARG A C 1
ATOM 574 O O . ARG A 1 74 ? 8.156 4.148 10.633 1 98.88 74 ARG A O 1
ATOM 581 N N . VAL A 1 75 ? 7.098 5.066 8.859 1 98.81 75 VAL A N 1
ATOM 582 C CA . VAL A 1 75 ? 6.801 3.768 8.266 1 98.81 75 VAL A CA 1
ATOM 583 C C . VAL A 1 75 ? 8.102 3.047 7.922 1 98.81 75 VAL A C 1
ATOM 585 O O . VAL A 1 75 ? 8.266 1.86 8.219 1 98.81 75 VAL A O 1
ATOM 588 N N . ALA A 1 76 ? 9.031 3.773 7.305 1 98.69 76 ALA A N 1
ATOM 589 C CA . ALA A 1 76 ? 10.297 3.189 6.887 1 98.69 76 ALA A CA 1
ATOM 590 C C . ALA A 1 76 ? 11.031 2.566 8.07 1 98.69 76 ALA A C 1
ATOM 592 O O . ALA A 1 76 ? 11.516 1.434 7.984 1 98.69 76 ALA A O 1
ATOM 593 N N . THR A 1 77 ? 11.055 3.252 9.172 1 98.19 77 THR A N 1
ATOM 594 C CA . THR A 1 77 ? 11.828 2.791 10.32 1 98.19 77 THR A CA 1
ATOM 595 C C . THR A 1 77 ? 11.133 1.621 11.008 1 98.19 77 THR A C 1
ATOM 597 O O . THR A 1 77 ? 11.781 0.644 11.391 1 98.19 77 THR A O 1
ATOM 600 N N . LEU A 1 78 ? 9.789 1.675 11.141 1 98.19 78 LEU A N 1
ATOM 601 C CA . LEU A 1 78 ? 9.047 0.599 11.789 1 98.19 78 LEU A CA 1
ATOM 602 C C . LEU A 1 78 ? 9.156 -0.694 10.984 1 98.19 78 LEU A C 1
ATOM 604 O O . LEU A 1 78 ? 9.203 -1.783 11.562 1 98.19 78 LEU A O 1
ATOM 608 N N . ASN A 1 79 ? 9.234 -0.563 9.664 1 98.25 79 ASN A N 1
ATOM 609 C CA . ASN A 1 79 ? 9.305 -1.726 8.789 1 98.25 79 ASN A CA 1
ATOM 610 C C . ASN A 1 79 ? 10.742 -2.068 8.414 1 98.25 79 ASN A C 1
ATOM 612 O O . ASN A 1 79 ? 10.984 -2.975 7.617 1 98.25 79 ASN A O 1
ATOM 616 N N . GLU A 1 80 ? 11.719 -1.322 8.922 1 97.62 80 GLU A N 1
ATOM 617 C CA . GLU A 1 80 ? 13.141 -1.491 8.641 1 97.62 80 GLU A CA 1
ATOM 618 C C . GLU A 1 80 ? 13.406 -1.484 7.141 1 97.62 80 GLU A C 1
ATOM 620 O O . GLU A 1 80 ? 14.148 -2.334 6.633 1 97.62 80 GLU A O 1
ATOM 625 N N . ALA A 1 81 ? 12.648 -0.688 6.48 1 98.12 81 ALA A N 1
ATOM 626 C CA . ALA A 1 81 ? 12.883 -0.443 5.062 1 98.12 81 ALA A CA 1
ATOM 627 C C . ALA A 1 81 ? 13.906 0.665 4.855 1 98.12 81 ALA A C 1
ATOM 629 O O . ALA A 1 81 ? 13.547 1.813 4.586 1 98.12 81 ALA A O 1
ATOM 630 N N . TRP A 1 82 ? 15.133 0.335 4.812 1 97.5 82 TRP A N 1
ATOM 631 C CA . TRP A 1 82 ? 16.219 1.304 4.898 1 97.5 82 TRP A CA 1
ATOM 632 C C . TRP A 1 82 ? 16.422 2.012 3.562 1 97.5 82 TRP A C 1
ATOM 634 O O . TRP A 1 82 ? 16.844 3.172 3.525 1 97.5 82 TRP A O 1
ATOM 644 N N . PHE A 1 83 ? 16.094 1.394 2.451 1 98.06 83 PHE A N 1
ATOM 645 C CA . PHE A 1 83 ? 16.062 2.08 1.165 1 98.06 83 PHE A CA 1
ATOM 646 C C . PHE A 1 83 ? 15.109 3.266 1.209 1 98.06 83 PHE A C 1
ATOM 648 O O . PHE A 1 83 ? 15.43 4.344 0.709 1 98.06 83 PHE A O 1
ATOM 655 N N . GLU A 1 84 ? 13.953 3.02 1.785 1 98.38 84 GLU A N 1
ATOM 656 C CA . GLU A 1 84 ? 12.93 4.047 1.97 1 98.38 84 GLU A CA 1
ATOM 657 C C . GLU A 1 84 ? 13.43 5.16 2.885 1 98.38 84 GLU A C 1
ATOM 659 O O . GLU A 1 84 ? 13.312 6.344 2.553 1 98.38 84 GLU A O 1
ATOM 664 N N . TRP A 1 85 ? 14.055 4.82 3.994 1 98.12 85 TRP A N 1
ATOM 665 C CA . TRP A 1 85 ? 14.617 5.797 4.926 1 98.12 85 TRP A CA 1
ATOM 666 C C . TRP A 1 85 ? 15.68 6.652 4.242 1 98.12 85 TRP A C 1
ATOM 668 O O . TRP A 1 85 ? 15.641 7.883 4.328 1 98.12 85 TRP A O 1
ATOM 678 N N . LYS A 1 86 ? 16.531 6.031 3.531 1 97.56 86 LYS A N 1
ATOM 679 C CA . LYS A 1 86 ? 17.656 6.711 2.883 1 97.56 86 LYS A CA 1
ATOM 680 C C . LYS A 1 86 ? 17.156 7.77 1.903 1 97.56 86 LYS A C 1
ATOM 682 O O . LYS A 1 86 ? 17.75 8.844 1.794 1 97.56 86 LYS A O 1
ATOM 687 N N . HIS A 1 87 ? 16.094 7.496 1.274 1 97.31 87 HIS A N 1
ATOM 688 C CA . HIS A 1 87 ? 15.633 8.375 0.201 1 97.31 87 HIS A CA 1
ATOM 689 C C . HIS A 1 87 ? 14.688 9.445 0.73 1 97.31 87 HIS A C 1
ATOM 691 O O . HIS A 1 87 ? 14.414 10.43 0.043 1 97.31 87 HIS A O 1
ATOM 697 N N . HIS A 1 88 ? 14.172 9.328 2.004 1 98.56 88 HIS A N 1
ATOM 698 C CA . HIS A 1 88 ? 13.133 10.258 2.443 1 98.56 88 HIS A CA 1
ATOM 699 C C . HIS A 1 88 ? 13.586 11.055 3.664 1 98.56 88 HIS A C 1
ATOM 701 O O . HIS A 1 88 ? 13.156 12.195 3.863 1 98.56 88 HIS A O 1
ATOM 707 N N . ALA A 1 89 ? 14.578 10.562 4.434 1 98.19 89 ALA A N 1
ATOM 708 C CA . ALA A 1 89 ? 15.039 11.227 5.652 1 98.19 89 ALA A CA 1
ATOM 709 C C . ALA A 1 89 ? 15.648 12.586 5.34 1 98.19 89 ALA A C 1
ATOM 711 O O . ALA A 1 89 ? 15.477 13.539 6.102 1 98.19 89 ALA A O 1
ATOM 712 N N . PRO A 1 90 ? 16.375 12.719 4.18 1 97.94 90 PRO A N 1
ATOM 713 C CA . PRO A 1 90 ? 16.984 14.016 3.875 1 97.94 90 PRO A CA 1
ATOM 714 C C . PRO A 1 90 ? 15.945 15.133 3.729 1 97.94 90 PRO A C 1
ATOM 716 O O . PRO A 1 90 ? 16.25 16.297 4.023 1 97.94 90 PRO A O 1
ATOM 719 N N . PHE A 1 91 ? 14.695 14.836 3.32 1 98.06 91 PHE A N 1
ATOM 720 C CA . PHE A 1 91 ? 13.672 15.859 3.18 1 98.06 91 PHE A CA 1
ATOM 721 C C . PHE A 1 91 ? 13.312 16.453 4.535 1 98.06 91 PHE A C 1
ATOM 723 O O . PHE A 1 91 ? 13.008 17.641 4.637 1 98.06 91 PHE A O 1
ATOM 730 N N . LEU A 1 92 ? 13.32 15.547 5.613 1 98.38 92 LEU A N 1
ATOM 731 C CA . LEU A 1 92 ? 13.055 16.047 6.957 1 98.38 92 LEU A CA 1
ATOM 732 C C . LEU A 1 92 ? 14.188 16.953 7.438 1 98.38 92 LEU A C 1
ATOM 734 O O . LEU A 1 92 ? 13.93 17.984 8.055 1 98.38 92 LEU A O 1
ATOM 738 N N . ALA A 1 93 ? 15.352 16.578 7.125 1 96.62 93 ALA A N 1
ATOM 739 C CA . ALA A 1 93 ? 16.5 17.422 7.48 1 96.62 93 ALA A CA 1
ATOM 740 C C . ALA A 1 93 ? 16.406 18.781 6.805 1 96.62 93 ALA A C 1
ATOM 742 O O . ALA A 1 93 ? 16.703 19.812 7.422 1 96.62 93 ALA A O 1
ATOM 743 N N . GLU A 1 94 ? 16 18.812 5.621 1 97.06 94 GLU A N 1
ATOM 744 C CA . GLU A 1 94 ? 15.922 20.031 4.82 1 97.06 94 GLU A CA 1
ATOM 745 C C . GLU A 1 94 ? 14.898 21 5.398 1 97.06 94 GLU A C 1
ATOM 747 O O . GLU A 1 94 ? 15.023 22.219 5.227 1 97.06 94 GLU A O 1
ATOM 752 N N . VAL A 1 95 ? 13.938 20.453 6.121 1 97.56 95 VAL A N 1
ATOM 753 C CA . VAL A 1 95 ? 12.906 21.344 6.641 1 97.56 95 VAL A CA 1
ATOM 754 C C . VAL A 1 95 ? 13.141 21.578 8.133 1 97.56 95 VAL A C 1
ATOM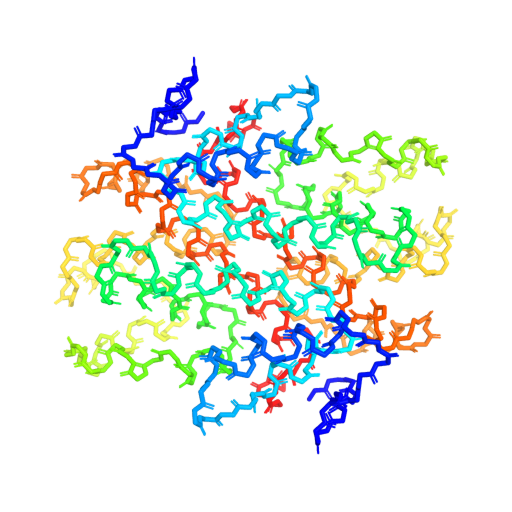 756 O O . VAL A 1 95 ? 12.219 21.969 8.852 1 97.56 95 VAL A O 1
ATOM 759 N N . GLY A 1 96 ? 14.328 21.219 8.633 1 97.44 96 GLY A N 1
ATOM 760 C CA . GLY A 1 96 ? 14.758 21.75 9.914 1 97.44 96 GLY A CA 1
ATOM 761 C C . GLY A 1 96 ? 14.656 20.734 11.039 1 97.44 96 GLY A C 1
ATOM 762 O O . GLY A 1 96 ? 14.766 21.094 12.219 1 97.44 96 GLY A O 1
ATOM 763 N N . PHE A 1 97 ? 14.453 19.5 10.719 1 98.38 97 PHE A N 1
ATOM 764 C CA . PHE A 1 97 ? 14.445 18.5 11.781 1 98.38 97 PHE A CA 1
ATOM 765 C C . PHE A 1 97 ? 15.82 18.391 12.422 1 98.38 97 PHE A C 1
ATOM 767 O O . PHE A 1 97 ? 16.828 18.203 11.727 1 98.38 97 PHE A O 1
ATOM 774 N N . THR A 1 98 ? 15.812 18.469 13.742 1 98 98 THR A N 1
ATOM 775 C CA . THR A 1 98 ? 17.047 18.344 14.516 1 98 98 THR A CA 1
ATOM 776 C C . THR A 1 98 ? 17.469 16.875 14.617 1 98 98 THR A C 1
ATOM 778 O O . THR A 1 98 ? 16.703 15.977 14.25 1 98 98 THR A O 1
ATOM 781 N N . GLU A 1 99 ? 18.609 16.719 15.078 1 97.31 99 GLU A N 1
ATOM 782 C CA . GLU A 1 99 ? 19.094 15.367 15.305 1 97.31 99 GLU A CA 1
ATOM 783 C C . GLU A 1 99 ? 18.188 14.602 16.266 1 97.31 99 GLU A C 1
ATOM 785 O O . GLU A 1 99 ? 17.953 13.406 16.078 1 97.31 99 GLU A O 1
ATOM 790 N N . GLY A 1 100 ? 17.781 15.234 17.266 1 97.75 100 GLY A N 1
ATOM 791 C CA . GLY A 1 100 ? 16.859 14.625 18.203 1 97.75 100 GLY A CA 1
ATOM 792 C C . GLY A 1 100 ? 15.547 14.195 17.578 1 97.75 100 GLY A C 1
ATOM 793 O O . GLY A 1 100 ? 15.031 13.117 17.875 1 97.75 100 GLY A O 1
ATOM 794 N N . MET A 1 101 ? 15.016 15.062 16.719 1 98.38 101 MET A N 1
ATOM 795 C CA . MET A 1 101 ? 13.781 14.734 16.016 1 98.38 101 MET A CA 1
ATOM 796 C C . MET A 1 101 ? 13.977 13.539 15.086 1 98.38 101 MET A C 1
ATOM 798 O O . MET A 1 101 ? 13.133 12.641 15.039 1 98.38 101 MET A O 1
ATOM 802 N N . MET A 1 102 ? 15.102 13.531 14.391 1 98.31 102 MET A N 1
ATOM 803 C CA . MET A 1 102 ? 15.414 12.43 13.492 1 98.31 102 MET A CA 1
ATOM 804 C C . MET A 1 102 ? 15.57 11.125 14.273 1 98.31 102 MET A C 1
ATOM 806 O O . MET A 1 102 ? 15.109 10.07 13.828 1 98.31 102 MET A O 1
ATOM 810 N N . GLU A 1 103 ? 16.188 11.195 15.391 1 97.81 103 GLU A N 1
ATOM 811 C CA . GLU A 1 103 ? 16.375 10.016 16.234 1 97.81 103 GLU A CA 1
ATOM 812 C C . GLU A 1 103 ? 15.031 9.477 16.734 1 97.81 103 GLU A C 1
ATOM 814 O O . GLU A 1 103 ? 14.844 8.266 16.828 1 97.81 103 GLU A O 1
ATOM 819 N N . MET A 1 104 ? 14.172 10.375 17.047 1 97.56 104 MET A N 1
ATOM 820 C CA . MET A 1 104 ? 12.844 9.969 17.484 1 97.56 104 MET A CA 1
ATOM 821 C C . MET A 1 104 ? 12.117 9.188 16.391 1 97.56 104 MET A C 1
ATOM 823 O O . MET A 1 104 ? 11.477 8.172 16.672 1 97.56 104 MET A O 1
ATOM 827 N N . ILE A 1 105 ? 12.195 9.617 15.195 1 98.19 105 ILE A N 1
ATOM 828 C CA . ILE A 1 105 ? 11.539 8.953 14.07 1 98.19 105 ILE A CA 1
ATOM 829 C C . ILE A 1 105 ? 12.18 7.586 13.844 1 98.19 105 ILE A C 1
ATOM 831 O O . ILE A 1 105 ? 11.484 6.613 13.531 1 98.19 105 ILE A O 1
ATOM 835 N N . LYS A 1 106 ? 13.414 7.527 14.016 1 97.38 106 LYS A N 1
ATOM 836 C CA . LYS A 1 106 ? 14.188 6.344 13.656 1 97.38 106 LYS A CA 1
ATOM 837 C C . LYS A 1 106 ? 14.094 5.277 14.75 1 97.38 106 LYS A C 1
ATOM 839 O O . LYS A 1 106 ? 14.234 4.086 14.469 1 97.38 106 LYS A O 1
ATOM 844 N N . ASP A 1 107 ? 13.836 5.691 15.945 1 96.12 107 ASP A N 1
ATOM 845 C CA . ASP A 1 107 ? 13.875 4.785 17.094 1 96.12 107 ASP A CA 1
ATOM 846 C C . ASP A 1 107 ? 12.766 3.742 17 1 96.12 107 ASP A C 1
ATOM 848 O O . ASP A 1 107 ? 11.625 4.07 16.672 1 96.12 107 ASP A O 1
ATOM 852 N N . ALA A 1 108 ? 13.055 2.494 17.297 1 91.5 108 ALA A N 1
ATOM 853 C CA . ALA A 1 108 ? 12.086 1.399 17.266 1 91.5 108 ALA A CA 1
ATOM 854 C C . ALA A 1 108 ? 11.086 1.523 18.406 1 91.5 108 ALA A C 1
ATOM 856 O O . ALA A 1 108 ? 9.953 1.051 18.297 1 91.5 108 ALA A O 1
ATOM 857 N N . LYS A 1 109 ? 11.531 2.188 19.422 1 93.88 109 LYS A N 1
ATOM 858 C CA . LYS A 1 109 ? 10.664 2.35 20.594 1 93.88 109 LYS A CA 1
ATOM 859 C C . LYS A 1 109 ? 9.609 3.426 20.344 1 93.88 109 LYS A C 1
ATOM 861 O O . LYS A 1 109 ? 9.906 4.465 19.75 1 93.88 109 LYS A O 1
ATOM 866 N N . THR A 1 110 ? 8.391 3.123 20.812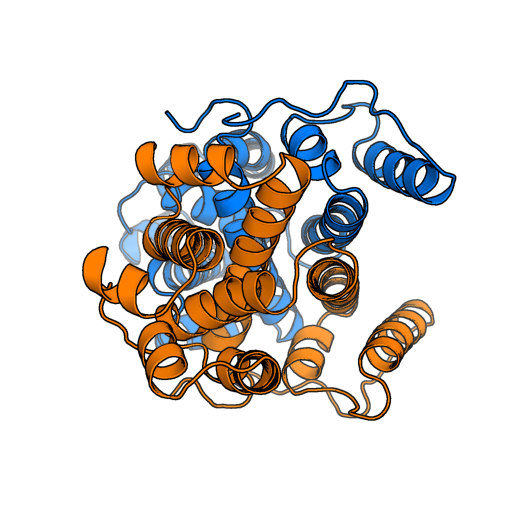 1 95 110 THR A N 1
ATOM 867 C CA . THR A 1 110 ? 7.34 4.133 20.781 1 95 110 THR A CA 1
ATOM 868 C C . THR A 1 110 ? 7.566 5.176 21.875 1 95 110 THR A C 1
ATOM 870 O O . THR A 1 110 ? 7.621 4.84 23.062 1 95 110 THR A O 1
ATOM 873 N N . PRO A 1 111 ? 7.707 6.406 21.469 1 96.94 111 PRO A N 1
ATOM 874 C CA . PRO A 1 111 ? 7.902 7.438 22.5 1 96.94 111 PRO A CA 1
ATOM 875 C C . PRO A 1 111 ? 6.641 7.711 23.312 1 96.94 111 PRO A C 1
ATOM 877 O O . PRO A 1 111 ? 5.531 7.422 22.859 1 96.94 111 PRO A O 1
ATOM 880 N N . THR A 1 112 ? 6.875 8.266 24.469 1 96.62 112 THR A N 1
ATOM 881 C CA . THR A 1 112 ? 5.746 8.742 25.266 1 96.62 112 THR A CA 1
ATOM 882 C C . THR A 1 112 ? 5.191 10.039 24.688 1 96.62 112 THR A C 1
ATOM 884 O O . THR A 1 112 ? 5.855 10.711 23.906 1 96.62 112 THR A O 1
ATOM 887 N N . ASP A 1 113 ? 4.004 10.328 25.141 1 96.19 113 ASP A N 1
ATOM 888 C CA . ASP A 1 113 ? 3.404 11.578 24.703 1 96.19 113 ASP A CA 1
ATOM 889 C C . ASP A 1 113 ? 4.277 12.773 25.094 1 96.19 113 ASP A C 1
ATOM 891 O O . ASP A 1 113 ? 4.41 13.727 24.328 1 96.19 113 ASP A O 1
ATOM 895 N N . ALA A 1 114 ? 4.863 12.703 26.234 1 97.25 114 ALA A N 1
ATOM 896 C CA . ALA A 1 114 ? 5.719 13.789 26.719 1 97.25 114 ALA A CA 1
ATOM 897 C C . ALA A 1 114 ? 6.969 13.93 25.859 1 97.25 114 ALA A C 1
ATOM 899 O O . ALA A 1 114 ? 7.395 15.039 25.547 1 97.25 114 ALA A O 1
ATOM 900 N N . GLU A 1 115 ? 7.574 12.828 25.484 1 97.06 115 GLU A N 1
ATOM 901 C CA . GLU A 1 115 ? 8.75 12.844 24.625 1 97.06 115 GLU A CA 1
ATOM 902 C C . GLU A 1 115 ? 8.43 13.43 23.266 1 97.06 115 GLU A C 1
ATOM 904 O O . GLU A 1 115 ? 9.188 14.25 22.734 1 97.06 115 GLU A O 1
ATOM 909 N N . LEU A 1 116 ? 7.336 12.992 22.719 1 97.62 116 LEU A N 1
ATOM 910 C CA . LEU A 1 116 ? 6.914 13.484 21.422 1 97.62 116 LEU A CA 1
ATOM 911 C C . LEU A 1 116 ? 6.613 14.984 21.469 1 97.62 116 LEU A C 1
ATOM 913 O O . LEU A 1 116 ? 7.027 15.734 20.578 1 97.62 116 LEU A O 1
ATOM 917 N N . GLY A 1 117 ? 5.914 15.328 22.5 1 97.25 117 GLY A N 1
ATOM 918 C CA . GLY A 1 117 ? 5.512 16.719 22.656 1 97.25 117 GLY A CA 1
ATOM 919 C C . GLY A 1 117 ? 6.68 17.656 22.891 1 97.25 117 GLY A C 1
ATOM 920 O O . GLY A 1 117 ? 6.578 18.859 22.641 1 97.25 117 GLY A O 1
ATOM 921 N N . ALA A 1 118 ? 7.781 17.172 23.328 1 97.75 118 ALA A N 1
ATOM 922 C CA . ALA A 1 118 ? 8.961 17.984 23.594 1 97.75 118 ALA A CA 1
ATOM 923 C C . ALA A 1 118 ? 9.672 18.375 22.297 1 97.75 118 ALA A C 1
ATOM 925 O O . ALA A 1 118 ? 10.367 19.391 22.234 1 97.75 118 ALA A O 1
ATOM 926 N N . LEU A 1 119 ? 9.406 17.609 21.219 1 98.19 119 LEU A N 1
ATOM 927 C CA . LEU A 1 119 ? 10.195 17.828 20 1 98.19 119 LEU A CA 1
ATOM 928 C C . LEU A 1 119 ? 9.297 18.188 18.828 1 98.19 119 LEU A C 1
ATOM 930 O O . LEU A 1 119 ? 9.75 18.859 17.891 1 98.19 119 LEU A O 1
ATOM 934 N N . PHE A 1 120 ? 8.055 17.75 18.891 1 98.56 120 PHE A N 1
ATOM 935 C CA . PHE A 1 120 ? 7.188 17.906 17.734 1 98.56 120 PHE A CA 1
ATOM 936 C C . PHE A 1 120 ? 6.027 18.844 18.047 1 98.56 120 PHE A C 1
ATOM 938 O O . PHE A 1 120 ? 5.57 18.906 19.188 1 98.56 120 PHE A O 1
ATOM 945 N N . SER A 1 121 ? 5.602 19.609 17 1 98.44 121 SER A N 1
ATOM 946 C CA . SER A 1 121 ? 4.332 20.328 17.109 1 98.44 121 SER A CA 1
ATOM 947 C C . SER A 1 121 ? 3.17 19.359 17.312 1 98.44 121 SER A C 1
ATOM 949 O O . SER A 1 121 ? 3.318 18.156 17.109 1 98.44 121 SER A O 1
ATOM 951 N N . ARG A 1 122 ? 2.008 19.859 17.641 1 98.44 122 ARG A N 1
ATOM 952 C CA . ARG A 1 122 ? 0.822 19.047 17.859 1 98.44 122 ARG A CA 1
ATOM 953 C C . ARG A 1 122 ? 0.453 18.266 16.609 1 98.44 122 ARG A C 1
ATOM 955 O O . ARG A 1 122 ? 0.121 17.078 16.688 1 98.44 122 ARG A O 1
ATOM 962 N N . LYS A 1 123 ? 0.511 18.922 15.469 1 98.75 123 LYS A N 1
ATOM 963 C CA . LYS A 1 123 ? 0.184 18.25 14.211 1 98.75 123 LYS A CA 1
ATOM 964 C C . LYS A 1 123 ? 1.209 17.172 13.883 1 98.75 123 LYS A C 1
ATOM 966 O O . LYS A 1 123 ? 0.845 16.062 13.477 1 98.75 123 LYS A O 1
ATOM 971 N N . GLN A 1 124 ? 2.471 17.469 14.062 1 98.88 124 GLN A N 1
ATOM 972 C CA . GLN A 1 124 ? 3.531 16.5 13.797 1 98.88 124 GLN A CA 1
ATOM 973 C C . GLN A 1 124 ? 3.391 15.273 14.695 1 98.88 124 GLN A C 1
ATOM 975 O O . GLN A 1 124 ? 3.48 14.141 14.219 1 98.88 124 GLN A O 1
ATOM 980 N N . ALA A 1 125 ? 3.131 15.492 15.961 1 98.75 125 ALA A N 1
ATOM 981 C CA . ALA A 1 125 ? 2.977 14.406 16.922 1 98.75 125 ALA A CA 1
ATOM 982 C C . ALA A 1 125 ? 1.761 13.547 16.594 1 98.75 125 ALA A C 1
ATOM 984 O O . ALA A 1 125 ? 1.807 12.32 16.703 1 98.75 125 ALA A O 1
ATOM 985 N N . ALA A 1 126 ? 0.681 14.172 16.188 1 98.81 126 ALA A N 1
ATOM 986 C CA . ALA A 1 126 ? -0.538 13.445 15.844 1 98.81 126 ALA A CA 1
ATOM 987 C C . ALA A 1 126 ? -0.307 12.531 14.641 1 98.81 126 ALA A C 1
ATOM 989 O O . ALA A 1 126 ? -0.717 11.367 14.656 1 98.81 126 ALA A O 1
ATOM 990 N N . VAL A 1 127 ? 0.392 13.055 13.641 1 98.94 127 VAL A N 1
ATOM 991 C CA . VAL A 1 127 ? 0.674 12.258 12.453 1 98.94 127 VAL A CA 1
ATOM 992 C C . VAL A 1 127 ? 1.617 11.109 12.805 1 98.94 127 VAL A C 1
ATOM 994 O O . VAL A 1 127 ? 1.465 9.992 12.305 1 98.94 127 VAL A O 1
ATOM 997 N N . PHE A 1 128 ? 2.576 11.375 13.664 1 98.88 128 PHE A N 1
ATOM 998 C CA . PHE A 1 128 ? 3.49 10.352 14.141 1 98.88 128 PHE A CA 1
ATOM 999 C C . PHE A 1 128 ? 2.725 9.203 14.797 1 98.88 128 PHE A C 1
ATOM 1001 O O . PHE A 1 128 ? 2.895 8.039 14.414 1 98.88 128 PHE A O 1
ATOM 1008 N N . ARG A 1 129 ? 1.812 9.492 15.688 1 98.69 129 ARG A N 1
ATOM 1009 C CA . ARG A 1 129 ? 1.038 8.484 16.406 1 98.69 129 ARG A CA 1
ATOM 1010 C C . ARG A 1 129 ? 0.111 7.73 15.461 1 98.69 129 ARG A C 1
ATOM 1012 O O . ARG A 1 129 ? -0.015 6.508 15.547 1 98.69 129 ARG A O 1
ATOM 1019 N N . TYR A 1 130 ? -0.495 8.508 14.625 1 98.81 130 TYR A N 1
ATOM 1020 C CA . TYR A 1 130 ? -1.436 7.934 13.672 1 98.81 130 TYR A CA 1
ATOM 1021 C C . TYR A 1 130 ? -0.739 6.938 12.75 1 98.81 130 TYR A C 1
ATOM 1023 O O . TYR A 1 130 ? -1.226 5.824 12.547 1 98.81 130 TYR A O 1
ATOM 1031 N N . THR A 1 131 ? 0.424 7.359 12.266 1 98.88 131 THR A N 1
ATOM 1032 C CA . THR A 1 131 ? 1.211 6.535 11.352 1 98.88 131 THR A CA 1
ATOM 1033 C C . THR A 1 131 ? 1.714 5.277 12.055 1 98.88 131 THR A C 1
ATOM 1035 O O . THR A 1 131 ? 1.677 4.188 11.484 1 98.88 131 THR A O 1
ATOM 1038 N N . GLU A 1 132 ? 2.152 5.441 13.242 1 98.62 132 GLU A N 1
ATOM 1039 C CA . GLU A 1 132 ? 2.645 4.293 14 1 98.62 132 GLU A CA 1
ATOM 1040 C C . GLU A 1 132 ? 1.53 3.279 14.25 1 98.62 132 GLU A C 1
ATOM 1042 O O . GLU A 1 132 ? 1.731 2.076 14.078 1 98.62 132 GLU A O 1
ATOM 1047 N N . ALA A 1 133 ? 0.34 3.74 14.633 1 98.44 133 ALA A N 1
ATOM 1048 C CA . ALA A 1 133 ? -0.796 2.852 14.867 1 98.44 133 ALA A CA 1
ATOM 1049 C C . ALA A 1 133 ? -1.177 2.105 13.594 1 98.44 133 ALA A C 1
ATOM 1051 O O . ALA A 1 133 ? -1.319 0.88 13.602 1 98.44 133 ALA A O 1
ATOM 1052 N N . MET A 1 134 ? -1.241 2.812 12.477 1 98.56 134 MET A N 1
ATOM 1053 C CA . MET A 1 134 ? -1.608 2.215 11.195 1 98.56 134 MET A CA 1
ATOM 1054 C C . MET A 1 134 ? -0.59 1.16 10.773 1 98.56 134 MET A C 1
ATOM 1056 O O . MET A 1 134 ? -0.95 0.15 10.164 1 98.56 134 MET A O 1
ATOM 1060 N N . THR A 1 135 ? 0.656 1.476 11.055 1 98.69 135 THR A N 1
ATOM 1061 C CA . THR A 1 135 ? 1.732 0.61 10.586 1 98.69 135 THR A CA 1
ATOM 1062 C C . THR A 1 135 ? 1.85 -0.632 11.461 1 98.69 135 THR A C 1
ATOM 1064 O O . THR A 1 135 ? 1.916 -1.754 10.953 1 98.69 135 THR A O 1
ATOM 1067 N N . ARG A 1 136 ? 1.728 -0.502 12.781 1 97.62 136 ARG A N 1
ATOM 1068 C CA . ARG A 1 136 ? 1.959 -1.605 13.703 1 97.62 136 ARG A CA 1
ATOM 1069 C C . ARG A 1 136 ? 0.734 -2.51 13.797 1 97.62 136 ARG A C 1
ATOM 1071 O O . ARG A 1 136 ? 0.865 -3.732 13.883 1 97.62 136 ARG A O 1
ATOM 1078 N N . THR A 1 137 ? -0.493 -1.949 13.734 1 96.44 137 THR A N 1
ATOM 1079 C CA . THR A 1 137 ? -1.638 -2.777 14.102 1 96.44 137 THR A CA 1
ATOM 1080 C C . THR A 1 137 ? -2.734 -2.682 13.039 1 96.44 137 THR A C 1
ATOM 1082 O O . THR A 1 137 ? -3.723 -3.414 13.102 1 96.44 137 THR A O 1
ATOM 1085 N N . VAL A 1 138 ? -2.557 -1.808 12.039 1 98 138 VAL A N 1
ATOM 1086 C CA . VAL A 1 138 ? -3.564 -1.54 11.016 1 98 138 VAL A CA 1
ATOM 1087 C C . VAL A 1 138 ? -4.758 -0.82 11.648 1 98 138 VAL A C 1
ATOM 1089 O O . VAL A 1 138 ? -5.277 0.142 11.078 1 98 138 VAL A O 1
ATOM 1092 N N . LYS A 1 139 ? -5.133 -1.162 12.875 1 97.25 139 LYS A N 1
ATOM 1093 C CA . LYS A 1 139 ? -6.203 -0.505 13.625 1 97.25 139 LYS A CA 1
ATOM 1094 C C . LYS A 1 139 ? -5.695 0.756 14.312 1 97.25 139 LYS A C 1
ATOM 1096 O O . LYS A 1 139 ? -4.605 0.755 14.898 1 97.25 139 LYS A O 1
ATOM 1101 N N . VAL A 1 140 ? -6.469 1.794 14.242 1 98.06 140 VAL A N 1
ATOM 1102 C CA . VAL A 1 140 ? -6.145 3.061 14.891 1 98.06 140 VAL A CA 1
ATOM 1103 C C . VAL A 1 140 ? -7.078 3.289 16.078 1 98.06 140 VAL A C 1
ATOM 1105 O O . VAL A 1 140 ? -8.297 3.338 15.914 1 98.06 140 VAL A O 1
ATOM 1108 N N . PRO A 1 141 ? -6.52 3.395 17.25 1 97.56 141 PRO A N 1
ATOM 1109 C CA . PRO A 1 141 ? -7.359 3.691 18.406 1 97.56 141 PRO A CA 1
ATOM 1110 C C . PRO A 1 141 ? -8.188 4.961 18.234 1 97.56 141 PRO A C 1
ATOM 1112 O O . PRO A 1 141 ? -7.723 5.926 17.609 1 97.56 141 PRO A O 1
ATOM 1115 N N . ASP A 1 142 ? -9.352 5 18.875 1 97.19 142 ASP A N 1
ATOM 1116 C CA . ASP A 1 142 ? -10.305 6.098 18.719 1 97.19 142 ASP A CA 1
ATOM 1117 C C . ASP A 1 142 ? -9.688 7.422 19.172 1 97.19 142 ASP A C 1
ATOM 1119 O O . ASP A 1 142 ? -9.93 8.461 18.562 1 97.19 142 ASP A O 1
ATOM 1123 N N . ALA A 1 143 ? -8.906 7.371 20.188 1 98 143 ALA A N 1
ATOM 1124 C CA . ALA A 1 143 ? -8.32 8.602 20.719 1 98 143 ALA A CA 1
ATOM 1125 C C . ALA A 1 143 ? -7.332 9.211 19.734 1 98 143 ALA A C 1
ATOM 1127 O O . ALA A 1 143 ? -7.254 10.438 19.594 1 98 143 ALA A O 1
ATOM 1128 N N . ILE A 1 144 ? -6.566 8.398 19.078 1 98.25 144 ILE A N 1
ATOM 1129 C CA . ILE A 1 144 ? -5.598 8.852 18.094 1 98.25 144 ILE A CA 1
ATOM 1130 C C . ILE A 1 144 ? -6.332 9.453 16.891 1 98.25 144 ILE A C 1
ATOM 1132 O O . ILE A 1 144 ? -5.961 10.523 16.406 1 98.25 144 ILE A O 1
ATOM 1136 N N . PHE A 1 145 ? -7.43 8.789 16.5 1 98.5 145 PHE A N 1
ATOM 1137 C CA . PHE A 1 145 ? -8.188 9.297 15.352 1 98.5 145 PHE A CA 1
ATOM 1138 C C . PHE A 1 145 ? -8.883 10.609 15.711 1 98.5 145 PHE A C 1
ATOM 1140 O O . PHE A 1 145 ? -8.945 11.523 14.883 1 98.5 145 PHE A O 1
ATOM 1147 N N . ALA A 1 146 ? -9.406 10.68 16.906 1 98.38 146 ALA A N 1
ATOM 1148 C CA . ALA A 1 146 ? -10.078 11.898 17.344 1 98.38 146 ALA A CA 1
ATOM 1149 C C . ALA A 1 146 ? -9.125 13.086 17.328 1 98.38 146 ALA A C 1
ATOM 1151 O O . ALA A 1 146 ? -9.523 14.211 17 1 98.38 146 ALA A O 1
ATOM 1152 N N . GLU A 1 147 ? -7.891 12.828 17.719 1 98.44 147 GLU A N 1
ATOM 1153 C CA . GLU A 1 147 ? -6.887 13.891 17.672 1 98.44 147 GLU A CA 1
ATOM 1154 C C . GLU A 1 147 ? -6.664 14.383 16.25 1 98.44 147 GLU A C 1
ATOM 1156 O O . GLU A 1 147 ? -6.535 15.586 16.016 1 98.44 147 GLU A O 1
ATOM 1161 N N . MET A 1 148 ? -6.637 13.492 15.312 1 98.81 148 MET A N 1
ATOM 1162 C CA . MET A 1 148 ? -6.496 13.852 13.906 1 98.81 148 MET A CA 1
ATOM 1163 C C . MET A 1 148 ? -7.656 14.734 13.453 1 98.81 148 MET A C 1
ATOM 1165 O O . MET A 1 148 ? -7.445 15.75 12.789 1 98.81 148 MET A O 1
ATOM 1169 N N . LYS A 1 149 ? -8.828 14.445 13.844 1 98.44 149 LYS A N 1
ATOM 1170 C CA . LYS A 1 149 ? -10.023 15.188 13.453 1 98.44 149 LYS A CA 1
ATOM 1171 C C . LYS A 1 149 ? -9.984 16.609 13.992 1 98.44 149 LYS A C 1
ATOM 1173 O O . LYS A 1 149 ? -10.492 17.531 13.352 1 98.44 149 LYS A O 1
ATOM 1178 N N . GLY A 1 150 ? -9.344 16.703 15.094 1 98.5 150 GLY A N 1
ATOM 1179 C CA . GLY A 1 150 ? -9.25 18.016 15.711 1 98.5 150 GLY A CA 1
ATOM 1180 C C . GLY A 1 150 ? -8.195 18.906 15.07 1 98.5 150 GLY A C 1
ATOM 1181 O O . GLY A 1 150 ? -8.227 20.125 15.234 1 98.5 150 GLY A O 1
ATOM 1182 N N . LEU A 1 151 ? -7.312 18.328 14.234 1 98.81 151 LEU A N 1
ATOM 1183 C CA . LEU A 1 151 ? -6.137 19.062 13.797 1 98.81 151 LEU A CA 1
ATOM 1184 C C . LEU A 1 151 ? -6.109 19.188 12.281 1 98.81 151 LEU A C 1
ATOM 1186 O O . LEU A 1 151 ? -5.414 20.062 11.742 1 98.81 151 LEU A O 1
ATOM 1190 N N . PHE A 1 152 ? -6.879 18.344 11.578 1 98.81 152 PHE A N 1
ATOM 1191 C CA . PHE A 1 152 ? -6.762 18.266 10.125 1 98.81 152 PHE A CA 1
ATOM 1192 C C . PHE A 1 152 ? -8.141 18.25 9.477 1 98.81 152 PHE A C 1
ATOM 1194 O O . PHE A 1 152 ? -9.109 17.781 10.07 1 98.81 152 PHE A O 1
ATOM 1201 N N . SER A 1 153 ? -8.195 18.75 8.234 1 98.69 153 SER A N 1
ATOM 1202 C CA . SER A 1 153 ? -9.414 18.641 7.434 1 98.69 153 SER A CA 1
ATOM 1203 C C . SER A 1 153 ? -9.648 17.203 6.977 1 98.69 153 SER A C 1
ATOM 1205 O O . SER A 1 153 ? -8.742 16.359 7.039 1 98.69 153 SER A O 1
ATOM 1207 N N . GLU A 1 154 ? -10.812 16.906 6.516 1 98.19 154 GLU A N 1
ATOM 1208 C CA . GLU A 1 154 ? -11.125 15.578 5.984 1 98.19 154 GLU A CA 1
ATOM 1209 C C . GLU A 1 154 ? -10.195 15.211 4.832 1 98.19 154 GLU A C 1
ATOM 1211 O O . GLU A 1 154 ? -9.703 14.078 4.762 1 98.19 154 GLU A O 1
ATOM 1216 N N . LYS A 1 155 ? -9.914 16.234 3.99 1 98.38 155 LYS A N 1
ATOM 1217 C CA . LYS A 1 155 ? -8.977 16.016 2.893 1 98.38 155 LYS A CA 1
ATOM 1218 C C . LYS A 1 155 ? -7.594 15.648 3.418 1 98.38 155 LYS A C 1
ATOM 1220 O O . LYS A 1 155 ? -6.98 14.68 2.951 1 98.38 155 LYS A O 1
ATOM 1225 N N . GLU A 1 156 ? -7.164 16.359 4.391 1 98.88 156 GLU A N 1
ATOM 1226 C CA . GLU A 1 156 ? -5.836 16.109 4.941 1 98.88 156 GLU A CA 1
ATOM 1227 C C . GLU A 1 156 ? -5.773 14.75 5.625 1 98.88 156 GLU A C 1
ATOM 1229 O O . GLU A 1 156 ? -4.766 14.047 5.527 1 98.88 156 GLU A O 1
ATOM 1234 N N . ILE A 1 157 ? -6.844 14.336 6.301 1 98.88 157 ILE A N 1
ATOM 1235 C CA . ILE A 1 157 ? -6.879 13.047 6.977 1 98.88 157 ILE A CA 1
ATOM 1236 C C . ILE A 1 157 ? -6.785 11.922 5.949 1 98.88 157 ILE A C 1
ATOM 1238 O O . ILE A 1 157 ? -6.031 10.961 6.133 1 98.88 157 ILE A O 1
ATOM 1242 N N . VAL A 1 158 ? -7.473 12.07 4.84 1 98.88 158 VAL A N 1
ATOM 1243 C CA . VAL A 1 158 ? -7.43 11.062 3.785 1 98.88 158 VAL A CA 1
ATOM 1244 C C . VAL A 1 158 ? -6.035 11.023 3.164 1 98.88 158 VAL A C 1
ATOM 1246 O O . VAL A 1 158 ? -5.488 9.945 2.924 1 98.88 158 VAL A O 1
ATOM 1249 N N . GLU A 1 159 ? -5.453 12.188 2.986 1 98.94 159 GLU A N 1
ATOM 1250 C CA . GLU A 1 159 ? -4.125 12.258 2.383 1 98.94 159 GLU A CA 1
ATOM 1251 C C . GLU A 1 159 ? -3.066 11.68 3.314 1 98.94 159 GLU A C 1
ATOM 1253 O O . GLU A 1 159 ? -2.166 10.961 2.871 1 98.94 159 GLU A O 1
ATOM 1258 N N . ILE A 1 160 ? -3.186 11.938 4.613 1 98.94 160 ILE A N 1
ATOM 1259 C CA . ILE A 1 160 ? -2.252 11.383 5.586 1 98.94 160 ILE A CA 1
ATOM 1260 C C . ILE A 1 160 ? -2.42 9.867 5.656 1 98.94 160 ILE A C 1
ATOM 1262 O O . ILE A 1 160 ? -1.436 9.125 5.645 1 98.94 160 ILE A O 1
ATOM 1266 N N . THR A 1 161 ? -3.672 9.406 5.668 1 98.94 161 THR A N 1
ATOM 1267 C CA . THR A 1 161 ? -3.975 7.98 5.723 1 98.94 161 THR A CA 1
ATOM 1268 C C . THR A 1 161 ? -3.436 7.266 4.488 1 98.94 161 THR A C 1
ATOM 1270 O O . THR A 1 161 ? -2.773 6.234 4.602 1 98.94 161 THR A O 1
ATOM 1273 N N . ALA A 1 162 ? -3.682 7.879 3.328 1 98.94 162 ALA A N 1
ATOM 1274 C CA . ALA A 1 162 ? -3.211 7.293 2.076 1 98.94 162 ALA A CA 1
ATOM 1275 C C . ALA A 1 162 ? -1.687 7.277 2.016 1 98.94 162 ALA A C 1
ATOM 1277 O O . ALA A 1 162 ? -1.089 6.34 1.486 1 98.94 162 ALA A O 1
ATOM 1278 N N . THR A 1 163 ? -1.054 8.32 2.551 1 98.94 163 THR A N 1
ATOM 1279 C CA . THR A 1 163 ? 0.404 8.383 2.555 1 98.94 163 THR A CA 1
ATOM 1280 C C . THR A 1 163 ? 0.996 7.281 3.426 1 98.94 163 THR A C 1
ATOM 1282 O O . THR A 1 163 ? 1.881 6.547 2.986 1 98.94 163 THR A O 1
ATOM 1285 N N . ALA A 1 164 ? 0.472 7.129 4.629 1 98.94 164 ALA A N 1
ATOM 1286 C CA . ALA A 1 164 ? 0.94 6.07 5.52 1 98.94 164 ALA A CA 1
ATOM 1287 C C . ALA A 1 164 ? 0.711 4.695 4.902 1 98.94 164 ALA A C 1
ATOM 1289 O O . ALA A 1 164 ? 1.593 3.834 4.945 1 98.94 164 ALA A O 1
ATOM 1290 N N . ALA A 1 165 ? -0.443 4.5 4.301 1 98.94 165 ALA A N 1
ATOM 1291 C CA . ALA A 1 165 ? -0.779 3.225 3.678 1 98.94 165 ALA A CA 1
ATOM 1292 C C . ALA A 1 165 ? 0.116 2.949 2.473 1 98.94 165 ALA A C 1
ATOM 1294 O O . ALA A 1 165 ? 0.63 1.839 2.314 1 98.94 165 ALA A O 1
ATOM 1295 N N . ALA A 1 166 ? 0.321 3.945 1.646 1 98.94 166 ALA A N 1
ATOM 1296 C CA . ALA A 1 166 ? 1.151 3.814 0.451 1 98.94 166 ALA A CA 1
ATOM 1297 C C . ALA A 1 166 ? 2.58 3.424 0.816 1 98.94 166 ALA A C 1
ATOM 1299 O O . ALA A 1 166 ? 3.189 2.58 0.154 1 98.94 166 ALA A O 1
ATOM 1300 N N . TYR A 1 167 ? 3.055 3.951 1.848 1 98.94 167 TYR A N 1
ATOM 1301 C CA . TYR A 1 167 ? 4.461 3.689 2.133 1 98.94 167 TYR A CA 1
ATOM 1302 C C . TYR A 1 167 ? 4.625 2.406 2.938 1 98.94 167 TYR A C 1
ATOM 1304 O O . TYR A 1 167 ? 5.719 1.844 3.006 1 98.94 167 TYR A O 1
ATOM 1312 N N . ASN A 1 168 ? 3.537 1.946 3.574 1 98.94 168 ASN A N 1
ATOM 1313 C CA . ASN A 1 168 ? 3.553 0.556 4.016 1 98.94 168 ASN A CA 1
ATOM 1314 C C . ASN A 1 168 ? 3.592 -0.407 2.832 1 98.94 168 ASN A C 1
ATOM 1316 O O . ASN A 1 168 ? 4.184 -1.483 2.922 1 98.94 168 ASN A O 1
ATOM 1320 N N . CYS A 1 169 ? 2.949 -0.049 1.74 1 98.94 169 CYS A N 1
ATOM 1321 C CA . CYS A 1 169 ? 3.062 -0.789 0.489 1 98.94 169 CYS A CA 1
ATOM 1322 C C . CYS A 1 169 ? 4.492 -0.748 -0.042 1 98.94 169 CYS A C 1
ATOM 1324 O O . CYS A 1 169 ? 5.07 -1.788 -0.358 1 98.94 169 CYS A O 1
ATOM 1326 N N . VAL A 1 170 ? 5.129 0.409 -0.061 1 98.88 170 VAL A N 1
ATOM 1327 C CA . VAL A 1 170 ? 6.488 0.592 -0.56 1 98.88 170 VAL A CA 1
ATOM 1328 C C . VAL A 1 170 ? 7.461 -0.258 0.259 1 98.88 170 VAL A C 1
ATOM 1330 O O . VAL A 1 170 ? 8.258 -1.01 -0.302 1 98.88 170 VAL A O 1
ATOM 1333 N N . SER A 1 171 ? 7.352 -0.218 1.562 1 98.75 171 SER A N 1
ATOM 1334 C CA . SER A 1 171 ? 8.242 -0.961 2.447 1 98.75 171 SER A CA 1
ATOM 1335 C C . SER A 1 171 ? 8.18 -2.459 2.162 1 98.75 171 SER A C 1
ATOM 1337 O O . SER A 1 171 ? 9.211 -3.141 2.174 1 98.75 171 SER A O 1
ATOM 1339 N N . ARG A 1 172 ? 6.984 -2.953 1.925 1 98.81 172 ARG A N 1
ATOM 1340 C CA . ARG A 1 172 ? 6.816 -4.395 1.757 1 98.81 172 ARG A CA 1
ATOM 1341 C C . ARG A 1 172 ? 7.441 -4.867 0.45 1 98.81 172 ARG A C 1
ATOM 1343 O O . ARG A 1 172 ? 8.023 -5.953 0.393 1 98.81 172 ARG A O 1
ATOM 1350 N N . VAL A 1 173 ? 7.355 -4.062 -0.618 1 98.81 173 VAL A N 1
ATOM 1351 C CA . VAL A 1 173 ? 8.023 -4.406 -1.868 1 98.81 173 VAL A CA 1
ATOM 1352 C C . VAL A 1 173 ? 9.539 -4.355 -1.676 1 98.81 173 VAL A C 1
ATOM 1354 O O . VAL A 1 173 ? 10.25 -5.285 -2.066 1 98.81 173 VAL A O 1
ATOM 1357 N N . LEU A 1 174 ? 10 -3.283 -1.025 1 98.75 174 LEU A N 1
ATOM 1358 C CA . LEU A 1 174 ? 11.438 -3.08 -0.839 1 98.75 174 LEU A CA 1
ATOM 1359 C C . LEU A 1 174 ? 12.047 -4.215 -0.021 1 98.75 174 LEU A C 1
ATOM 1361 O O . LEU A 1 174 ? 13.078 -4.77 -0.394 1 98.75 174 LEU A O 1
ATOM 1365 N N . VAL A 1 175 ? 11.391 -4.539 1.062 1 98.62 175 VAL A N 1
ATOM 1366 C CA . VAL A 1 175 ? 11.961 -5.492 2.006 1 98.62 175 VAL A CA 1
ATOM 1367 C C . VAL A 1 175 ? 11.828 -6.91 1.45 1 98.62 175 VAL A C 1
ATOM 1369 O O . VAL A 1 175 ? 12.781 -7.695 1.498 1 98.62 175 VAL A O 1
ATOM 1372 N N . ALA A 1 176 ? 10.672 -7.266 0.862 1 98.5 176 ALA A N 1
ATOM 1373 C CA . ALA A 1 176 ? 10.445 -8.609 0.343 1 98.5 176 ALA A CA 1
ATOM 1374 C C . ALA A 1 176 ? 11.406 -8.93 -0.796 1 98.5 176 ALA A C 1
ATOM 1376 O O . ALA A 1 176 ? 11.922 -10.047 -0.884 1 98.5 176 ALA A O 1
ATOM 1377 N N . LEU A 1 177 ? 11.703 -7.941 -1.653 1 98.38 177 LEU A N 1
ATOM 1378 C CA . LEU A 1 177 ? 12.547 -8.18 -2.816 1 98.38 177 LEU A CA 1
ATOM 1379 C C . LEU A 1 177 ? 13.992 -7.777 -2.527 1 98.38 177 LEU A C 1
ATOM 1381 O O . LEU A 1 177 ? 14.875 -7.992 -3.357 1 98.38 177 LEU A O 1
ATOM 1385 N N . ASP A 1 178 ? 14.242 -7.16 -1.344 1 97.88 178 ASP A N 1
ATOM 1386 C CA . ASP A 1 178 ? 15.562 -6.676 -0.937 1 97.88 178 ASP A CA 1
ATOM 1387 C C . ASP A 1 178 ? 16.109 -5.668 -1.943 1 97.88 178 ASP A C 1
ATOM 1389 O O . ASP A 1 178 ? 17.219 -5.828 -2.449 1 97.88 178 ASP A O 1
ATOM 1393 N N . VAL A 1 179 ? 15.281 -4.734 -2.277 1 97.81 179 VAL A N 1
ATOM 1394 C CA . VAL A 1 179 ? 15.633 -3.693 -3.238 1 97.81 179 VAL A CA 1
ATOM 1395 C C . VAL A 1 179 ? 16.766 -2.838 -2.68 1 97.81 179 VAL A C 1
ATOM 1397 O O . VAL A 1 179 ? 16.75 -2.455 -1.508 1 97.81 179 VAL A O 1
ATOM 1400 N N . GLY A 1 180 ? 17.797 -2.553 -3.525 1 96.19 180 GLY A N 1
ATOM 1401 C CA . GLY A 1 180 ? 18.953 -1.795 -3.098 1 96.19 180 GLY A CA 1
ATOM 1402 C C . GLY A 1 180 ? 19.875 -2.586 -2.189 1 96.19 180 GLY A C 1
ATOM 1403 O O . GLY A 1 180 ? 20.938 -2.094 -1.798 1 96.19 180 GLY A O 1
ATOM 1404 N N . GLU A 1 181 ? 19.516 -3.801 -1.812 1 95.88 181 GLU A N 1
ATOM 1405 C CA . GLU A 1 181 ? 20.281 -4.703 -0.96 1 95.88 181 GLU A CA 1
ATOM 1406 C C . GLU A 1 181 ? 20.562 -4.074 0.402 1 95.88 181 GLU A C 1
ATOM 1408 O O . GLU A 1 181 ? 21.703 -4.078 0.876 1 95.88 181 GLU A O 1
ATOM 1413 N N . MET A 1 182 ? 19.469 -3.541 0.949 1 92.94 182 MET A N 1
ATOM 1414 C CA . MET A 1 182 ? 19.609 -2.818 2.211 1 92.94 182 MET A CA 1
ATOM 1415 C C . MET A 1 182 ? 18.844 -3.518 3.324 1 92.94 182 MET A C 1
ATOM 1417 O O . MET A 1 182 ? 18.594 -2.928 4.375 1 92.94 182 MET A O 1
ATOM 1421 N N . ASN A 1 183 ? 18.266 -4.664 3.047 1 84.38 183 ASN A N 1
ATOM 1422 C CA . ASN A 1 183 ? 17.453 -5.391 4.02 1 84.38 183 ASN A CA 1
ATOM 1423 C C . ASN A 1 183 ? 18.078 -6.742 4.367 1 84.38 183 ASN A C 1
ATOM 1425 O O . ASN A 1 183 ? 17.375 -7.656 4.805 1 84.38 183 ASN A O 1
ATOM 1429 N N . LYS A 1 184 ? 19.312 -6.898 4.734 1 69.75 184 LYS A N 1
ATOM 1430 C CA . LYS A 1 184 ? 20 -8.133 5.105 1 69.75 184 LYS A CA 1
ATOM 1431 C C . LYS A 1 184 ? 19.391 -8.75 6.359 1 69.75 184 LYS A C 1
ATOM 1433 O O . LYS A 1 184 ? 18.922 -8.031 7.25 1 69.75 184 LYS A O 1
ATOM 1438 N N . MET B 1 1 ? -17.531 4.781 8.352 1 88.88 1 MET B N 1
ATOM 1439 C CA . MET B 1 1 ? -16.375 5.645 8.102 1 88.88 1 MET B CA 1
ATOM 1440 C C . MET B 1 1 ? -16.188 6.645 9.242 1 88.88 1 MET B C 1
ATOM 1442 O O . MET B 1 1 ? -17.156 7.172 9.773 1 88.88 1 MET B O 1
ATOM 1446 N N . LYS B 1 2 ? -14.961 6.879 9.578 1 95 2 LYS B N 1
ATOM 1447 C CA . LYS B 1 2 ? -14.656 7.695 10.75 1 95 2 LYS B CA 1
ATOM 1448 C C . LYS B 1 2 ? -14.734 9.188 10.422 1 95 2 LYS B C 1
ATOM 1450 O O . LYS B 1 2 ? -14.75 10.023 11.32 1 95 2 LYS B O 1
ATOM 1455 N N . ILE B 1 3 ? -14.742 9.492 9.133 1 95.25 3 ILE B N 1
ATOM 1456 C CA . ILE B 1 3 ? -15.062 10.828 8.633 1 95.25 3 ILE B CA 1
ATOM 1457 C C . ILE B 1 3 ? -16.203 10.734 7.617 1 95.25 3 ILE B C 1
ATOM 1459 O O . ILE B 1 3 ? -16.5 9.656 7.109 1 95.25 3 ILE B O 1
ATOM 1463 N N . PRO B 1 4 ? -16.891 11.867 7.383 1 96.75 4 PRO B N 1
ATOM 1464 C CA . PRO B 1 4 ? -17.953 11.773 6.375 1 96.75 4 PRO B CA 1
ATOM 1465 C C . PRO B 1 4 ? -17.422 11.383 4.996 1 96.75 4 PRO B C 1
ATOM 1467 O O . PRO B 1 4 ? -16.297 11.758 4.629 1 96.75 4 PRO B O 1
ATOM 1470 N N . TYR B 1 5 ? -18.234 10.609 4.367 1 97.81 5 TYR B N 1
ATOM 1471 C CA . TYR B 1 5 ? -17.922 10.367 2.963 1 97.81 5 TYR B CA 1
ATOM 1472 C C . TYR B 1 5 ? -18.047 11.648 2.145 1 97.81 5 TYR B C 1
ATOM 1474 O O . TYR B 1 5 ? -18.781 12.562 2.514 1 97.81 5 TYR B O 1
ATOM 1482 N N . ALA B 1 6 ? -17.312 11.688 1.08 1 96.62 6 ALA B N 1
ATOM 1483 C CA . ALA B 1 6 ? -17.547 12.758 0.115 1 96.62 6 ALA B CA 1
ATOM 1484 C C . ALA B 1 6 ? -18.984 12.719 -0.4 1 96.62 6 ALA B C 1
ATOM 1486 O O . ALA B 1 6 ? -19.625 11.656 -0.401 1 96.62 6 ALA B O 1
ATOM 1487 N N . PRO B 1 7 ? -19.469 13.805 -0.842 1 95.25 7 PRO B N 1
ATOM 1488 C CA . PRO B 1 7 ? -20.828 13.82 -1.385 1 95.25 7 PRO B CA 1
ATOM 1489 C C . PRO B 1 7 ? -21.016 12.836 -2.541 1 95.25 7 PRO B C 1
ATOM 1491 O O . PRO B 1 7 ? -20.062 12.539 -3.264 1 95.25 7 PRO B O 1
ATOM 1494 N N . ASN B 1 8 ? -22.188 12.391 -2.705 1 94 8 ASN B N 1
ATOM 1495 C CA . ASN B 1 8 ? -22.562 11.516 -3.812 1 94 8 ASN B CA 1
ATOM 1496 C C . ASN B 1 8 ? -23.828 12.023 -4.512 1 94 8 ASN B C 1
ATOM 1498 O O . ASN B 1 8 ? -24.922 11.898 -3.98 1 94 8 ASN B O 1
ATOM 1502 N N . PRO B 1 9 ? -23.656 12.578 -5.656 1 94.5 9 PRO B N 1
ATOM 1503 C CA . PRO B 1 9 ? -22.469 12.555 -6.508 1 94.5 9 PRO B CA 1
ATOM 1504 C C . PRO B 1 9 ? -21.391 13.523 -6.035 1 94.5 9 PRO B C 1
ATOM 1506 O O . PRO B 1 9 ? -21.703 14.586 -5.488 1 94.5 9 PRO B O 1
ATOM 1509 N N . PRO B 1 10 ? -20.156 13.117 -6.25 1 96.25 10 PRO B N 1
ATOM 1510 C CA . PRO B 1 10 ? -19.062 14.008 -5.852 1 96.25 10 PRO B CA 1
ATOM 1511 C C . PRO B 1 10 ? -19.094 15.336 -6.605 1 96.25 10 PRO B C 1
ATOM 1513 O O . PRO B 1 10 ? -19.422 15.375 -7.793 1 96.25 10 PRO B O 1
ATOM 1516 N N . GLN B 1 11 ? -18.688 16.359 -5.879 1 96.19 11 GLN B N 1
ATOM 1517 C CA . GLN B 1 11 ? -18.625 17.688 -6.477 1 96.19 11 GLN B CA 1
ATOM 1518 C C . GLN B 1 11 ? -17.219 17.984 -6.977 1 96.19 11 GLN B C 1
ATOM 1520 O O . GLN B 1 11 ? -16.234 17.656 -6.312 1 96.19 11 GLN B O 1
ATOM 1525 N N . THR B 1 12 ? -17.156 18.5 -8.188 1 97.75 12 THR B N 1
ATOM 1526 C CA . THR B 1 12 ? -15.867 18.859 -8.773 1 97.75 12 THR B CA 1
ATOM 1527 C C . THR B 1 12 ? -15.75 20.359 -8.953 1 97.75 12 THR B C 1
ATOM 1529 O O . THR B 1 12 ? -16.75 21.047 -9.234 1 97.75 12 THR B O 1
ATOM 1532 N N . SER B 1 13 ? -14.539 20.828 -8.719 1 96.81 13 SER B N 1
ATOM 1533 C CA . SER B 1 13 ? -14.352 22.281 -8.719 1 96.81 13 SER B CA 1
ATOM 1534 C C . SER B 1 13 ? -13.656 22.75 -9.992 1 96.81 13 SER B C 1
ATOM 1536 O O . SER B 1 13 ? -13.586 23.953 -10.25 1 96.81 13 SER B O 1
ATOM 1538 N N . ASN B 1 14 ? -13.109 21.875 -10.82 1 97.69 14 ASN B N 1
ATOM 1539 C CA . ASN B 1 14 ? -12.398 22.219 -12.047 1 97.69 14 ASN B CA 1
ATOM 1540 C C . ASN B 1 14 ? -12.375 21.047 -13.023 1 97.69 14 ASN B C 1
ATOM 1542 O O . ASN B 1 14 ? -12.875 19.969 -12.719 1 97.69 14 ASN B O 1
ATOM 1546 N N . ASP B 1 15 ? -11.828 21.234 -14.117 1 98.12 15 ASP B N 1
ATOM 1547 C CA . ASP B 1 15 ? -11.852 20.25 -15.188 1 98.12 15 ASP B CA 1
ATOM 1548 C C . ASP B 1 15 ? -10.992 19.031 -14.836 1 98.12 15 ASP B C 1
ATOM 1550 O O . ASP B 1 15 ? -11.312 17.906 -15.227 1 98.12 15 ASP B O 1
ATOM 1554 N N . GLU B 1 16 ? -10.016 19.25 -14.148 1 97.88 16 GLU B N 1
ATOM 1555 C CA . GLU B 1 16 ? -9.156 18.141 -13.742 1 97.88 16 GLU B CA 1
ATOM 1556 C C . GLU B 1 16 ? -9.891 17.172 -12.812 1 97.88 16 GLU B C 1
ATOM 1558 O O . GLU B 1 16 ? -9.812 15.953 -12.984 1 97.88 16 GLU B O 1
ATOM 1563 N N . GLU B 1 17 ? -10.57 17.766 -11.852 1 98.12 17 GLU B N 1
ATOM 1564 C CA . GLU B 1 17 ? -11.344 16.938 -10.93 1 98.12 17 GLU B CA 1
ATOM 1565 C C . GLU B 1 17 ? -12.461 16.188 -11.656 1 98.12 17 GLU B C 1
ATOM 1567 O O . GLU B 1 17 ? -12.75 15.031 -11.352 1 98.12 17 GLU B O 1
ATOM 1572 N N . LYS B 1 18 ? -13.062 16.859 -12.625 1 98.25 18 LYS B N 1
ATOM 1573 C CA . LYS B 1 18 ? -14.086 16.203 -13.438 1 98.25 18 LYS B CA 1
ATOM 1574 C C . LYS B 1 18 ? -13.508 15.008 -14.188 1 98.25 18 LYS B C 1
ATOM 1576 O O . LYS B 1 18 ? -14.141 13.953 -14.266 1 98.25 18 LYS B O 1
ATOM 1581 N N . ALA B 1 19 ? -12.375 15.211 -14.727 1 98.38 19 ALA B N 1
ATOM 1582 C CA . ALA B 1 19 ? -11.719 14.148 -15.477 1 98.38 19 ALA B CA 1
ATOM 1583 C C . ALA B 1 19 ? -11.359 12.977 -14.57 1 98.38 19 ALA B C 1
ATOM 1585 O O . ALA B 1 19 ? -11.516 11.812 -14.953 1 98.38 19 ALA B O 1
ATOM 1586 N N . ILE B 1 20 ? -10.867 13.281 -13.383 1 98.31 20 ILE B N 1
ATOM 1587 C CA . ILE B 1 20 ? -10.516 12.242 -12.414 1 98.31 20 ILE B CA 1
ATOM 1588 C C . ILE B 1 20 ? -11.766 11.461 -12.023 1 98.31 20 ILE B C 1
ATOM 1590 O O . ILE B 1 20 ? -11.75 10.227 -12.008 1 98.31 20 ILE B O 1
ATOM 1594 N N . LEU B 1 21 ? -12.812 12.18 -11.672 1 98.06 21 LEU B N 1
ATOM 1595 C CA . LEU B 1 21 ? -14.062 11.523 -11.297 1 98.06 21 LEU B CA 1
ATOM 1596 C C . LEU B 1 21 ? -14.547 10.594 -12.406 1 98.06 21 LEU B C 1
ATOM 1598 O O . LEU B 1 21 ? -14.984 9.477 -12.141 1 98.06 21 LEU B O 1
ATOM 1602 N N . GLN B 1 22 ? -14.43 11.039 -13.625 1 97.62 22 GLN B N 1
ATOM 1603 C CA . GLN B 1 22 ? -14.859 10.219 -14.758 1 97.62 22 GLN B CA 1
ATOM 1604 C C . GLN B 1 22 ? -14.031 8.945 -14.867 1 97.62 22 GLN B C 1
ATOM 1606 O O . GLN B 1 22 ? -14.562 7.875 -15.164 1 97.62 22 GLN B O 1
ATOM 1611 N N . ARG B 1 23 ? -12.703 9.039 -14.664 1 97.12 23 ARG B N 1
ATOM 1612 C CA . ARG B 1 23 ? -11.852 7.855 -14.711 1 97.12 23 ARG B CA 1
ATOM 1613 C C . ARG B 1 23 ? -12.234 6.852 -13.633 1 97.12 23 ARG B C 1
ATOM 1615 O O . ARG B 1 23 ? -12.219 5.641 -13.859 1 97.12 23 ARG B O 1
ATOM 1622 N N . VAL B 1 24 ? -12.57 7.355 -12.43 1 97.06 24 VAL B N 1
ATOM 1623 C CA . VAL B 1 24 ? -12.992 6.48 -11.344 1 97.06 24 VAL B CA 1
ATOM 1624 C C . VAL B 1 24 ? -14.312 5.805 -11.711 1 97.06 24 VAL B C 1
ATOM 1626 O O . VAL B 1 24 ? -14.469 4.594 -11.539 1 97.06 24 VAL B O 1
ATOM 1629 N N . LEU B 1 25 ? -15.25 6.582 -12.266 1 96.62 25 LEU B N 1
ATOM 1630 C CA . LEU B 1 25 ? -16.547 6.051 -12.664 1 96.62 25 LEU B CA 1
ATOM 1631 C C . LEU B 1 25 ? -16.391 5.016 -13.773 1 96.62 25 LEU B C 1
ATOM 1633 O O . LEU B 1 25 ? -17.078 3.988 -13.773 1 96.62 25 LEU B O 1
ATOM 1637 N N . ASP B 1 26 ? -15.516 5.277 -14.695 1 95.75 26 ASP B N 1
ATOM 1638 C CA . ASP B 1 26 ? -15.281 4.355 -15.805 1 95.75 26 ASP B CA 1
ATOM 1639 C C . ASP B 1 26 ? -14.781 3.004 -15.289 1 95.75 26 ASP B C 1
ATOM 1641 O O . ASP B 1 26 ? -15.18 1.955 -15.797 1 95.75 26 ASP B O 1
ATOM 1645 N N . ARG B 1 27 ? -13.953 3.041 -14.375 1 92.38 27 ARG B N 1
ATOM 1646 C CA . ARG B 1 27 ? -13.414 1.793 -13.844 1 92.38 27 ARG B CA 1
ATOM 1647 C C . ARG B 1 27 ? -14.477 1.012 -13.086 1 92.38 27 ARG B C 1
ATOM 1649 O O . ARG B 1 27 ? -14.531 -0.217 -13.172 1 92.38 27 ARG B O 1
ATOM 1656 N N . ARG B 1 28 ? -15.273 1.685 -12.352 1 93.38 28 ARG B N 1
ATOM 1657 C CA . ARG B 1 28 ? -16.312 1.058 -11.531 1 93.38 28 ARG B CA 1
ATOM 1658 C C . ARG B 1 28 ? -17.469 0.554 -12.391 1 93.38 28 ARG B C 1
ATOM 1660 O O . ARG B 1 28 ? -18.141 -0.404 -12.023 1 93.38 28 ARG B O 1
ATOM 1667 N N . GLY B 1 29 ? -17.719 1.253 -13.484 1 91.5 29 GLY B N 1
ATOM 1668 C CA . GLY B 1 29 ? -18.781 0.851 -14.398 1 91.5 29 GLY B CA 1
ATOM 1669 C C . GLY B 1 29 ? -20.156 0.972 -13.789 1 91.5 29 GLY B C 1
ATOM 1670 O O . GLY B 1 29 ? -20.469 1.958 -13.117 1 91.5 29 GLY B O 1
ATOM 1671 N N . GLU B 1 30 ? -20.984 -0.053 -14.008 1 90.88 30 GLU B N 1
ATOM 1672 C CA . GLU B 1 30 ? -22.391 -0.012 -13.664 1 90.88 30 GLU B CA 1
ATOM 1673 C C . GLU B 1 30 ? -22.594 -0.137 -12.156 1 90.88 30 GLU B C 1
ATOM 1675 O O . GLU B 1 30 ? -23.641 0.267 -11.625 1 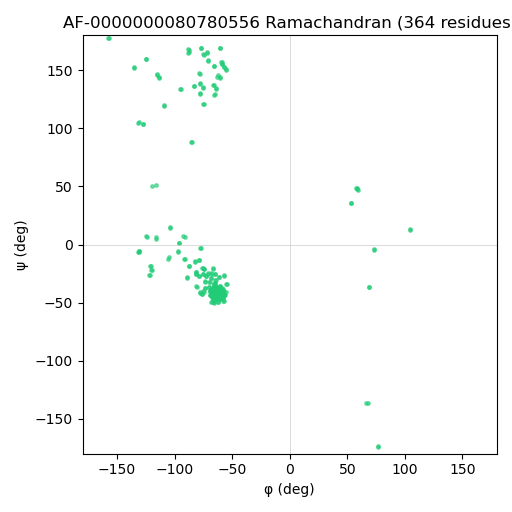90.88 30 GLU B O 1
ATOM 1680 N N . ALA B 1 31 ? -21.625 -0.653 -11.516 1 86.19 31 ALA B N 1
ATOM 1681 C CA . ALA B 1 31 ? -21.719 -0.845 -10.07 1 86.19 31 ALA B CA 1
ATOM 1682 C C . ALA B 1 31 ? -21.734 0.495 -9.344 1 86.19 31 ALA B C 1
ATOM 1684 O O . ALA B 1 31 ? -22.281 0.604 -8.242 1 86.19 31 ALA B O 1
ATOM 1685 N N . GLY B 1 32 ? -21.125 1.521 -10.062 1 92.31 32 GLY B N 1
ATOM 1686 C CA . GLY B 1 32 ? -21.062 2.832 -9.438 1 92.31 32 GLY B CA 1
ATOM 1687 C C . GLY B 1 32 ? -19.984 2.928 -8.367 1 92.31 32 GLY B C 1
ATOM 1688 O O . GLY B 1 32 ? -19.25 1.968 -8.141 1 92.31 32 GLY B O 1
ATOM 1689 N N . LEU B 1 33 ? -19.969 4.109 -7.66 1 96.88 33 LEU B N 1
ATOM 1690 C CA . LEU B 1 33 ? -18.922 4.379 -6.668 1 96.88 33 LEU B CA 1
ATOM 1691 C C . LEU B 1 33 ? -19.172 3.568 -5.398 1 96.88 33 LEU B C 1
ATOM 1693 O O . LEU B 1 33 ? -20.297 3.471 -4.922 1 96.88 33 LEU B O 1
ATOM 1697 N N . LEU B 1 34 ? -18.125 2.986 -4.898 1 97.12 34 LEU B N 1
ATOM 1698 C CA . LEU B 1 34 ? -18.125 2.303 -3.607 1 97.12 34 LEU B CA 1
ATOM 1699 C C . LEU B 1 34 ? -17.797 3.27 -2.477 1 97.12 34 LEU B C 1
ATOM 1701 O O . LEU B 1 34 ? -17.25 4.348 -2.715 1 97.12 34 LEU B O 1
ATOM 1705 N N . PRO B 1 35 ? -18.078 2.85 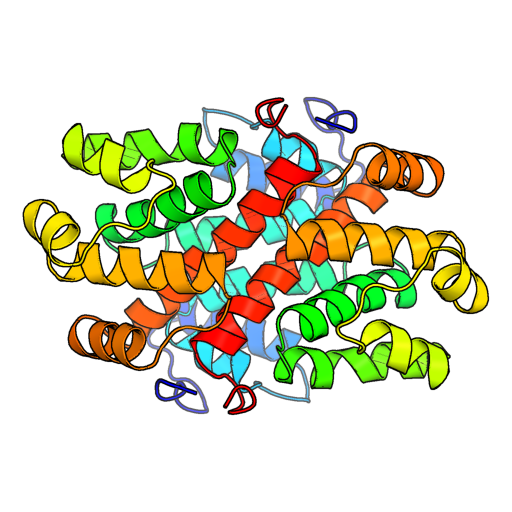-1.241 1 97.56 35 PRO B N 1
ATOM 1706 C CA . PRO B 1 35 ? -17.703 3.666 -0.086 1 97.56 35 PRO B CA 1
ATOM 1707 C C . PRO B 1 35 ? -16.219 4.027 -0.081 1 97.56 35 PRO B C 1
ATOM 1709 O O . PRO B 1 35 ? -15.844 5.145 0.293 1 97.56 35 PRO B O 1
ATOM 1712 N N . LEU B 1 36 ? -15.367 3.131 -0.562 1 98.06 36 LEU B N 1
ATOM 1713 C CA . LEU B 1 36 ? -13.938 3.395 -0.628 1 98.06 36 LEU B CA 1
ATOM 1714 C C . LEU B 1 36 ? -13.641 4.547 -1.581 1 98.06 36 LEU B C 1
ATOM 1716 O O . LEU B 1 36 ? -12.797 5.402 -1.286 1 98.06 36 LEU B O 1
ATOM 1720 N N . ASP B 1 37 ? -14.328 4.57 -2.707 1 98.19 37 ASP B N 1
ATOM 1721 C CA . ASP B 1 37 ? -14.133 5.668 -3.652 1 98.19 37 ASP B CA 1
ATOM 1722 C C . ASP B 1 37 ? -14.523 7.004 -3.027 1 98.19 37 ASP B C 1
ATOM 1724 O O . ASP B 1 37 ? -13.805 7.996 -3.176 1 98.19 37 ASP B O 1
ATOM 1728 N N . LEU B 1 38 ? -15.656 6.965 -2.324 1 98.19 38 LEU B N 1
ATOM 1729 C CA . LEU B 1 38 ? -16.156 8.195 -1.719 1 98.19 38 LEU B CA 1
ATOM 1730 C C . LEU B 1 38 ? -15.242 8.664 -0.593 1 98.19 38 LEU B C 1
ATOM 1732 O O . LEU B 1 38 ? -15.133 9.859 -0.338 1 98.19 38 LEU B O 1
ATOM 1736 N N . ALA B 1 39 ? -14.562 7.742 0.07 1 98.38 39 ALA B N 1
ATOM 1737 C CA . ALA B 1 39 ? -13.547 8.109 1.054 1 98.38 39 ALA B CA 1
ATOM 1738 C C . ALA B 1 39 ? -12.344 8.766 0.381 1 98.38 39 ALA B C 1
ATOM 1740 O O . ALA B 1 39 ? -11.891 9.828 0.806 1 98.38 39 ALA B O 1
ATOM 1741 N N . LEU B 1 40 ? -11.891 8.219 -0.733 1 98.69 40 LEU B N 1
ATOM 1742 C CA . LEU B 1 40 ? -10.672 8.656 -1.4 1 98.69 40 LEU B CA 1
ATOM 1743 C C . LEU B 1 40 ? -10.898 9.969 -2.137 1 98.69 40 LEU B C 1
ATOM 1745 O O . LEU B 1 40 ? -9.969 10.773 -2.277 1 98.69 40 LEU B O 1
ATOM 1749 N N . LEU B 1 41 ? -12.133 10.234 -2.514 1 98.5 41 LEU B N 1
ATOM 1750 C CA . LEU B 1 41 ? -12.438 11.375 -3.365 1 98.5 41 LEU B CA 1
ATOM 1751 C C . LEU B 1 41 ? -12.43 12.672 -2.561 1 98.5 41 LEU B C 1
ATOM 1753 O O . LEU B 1 41 ? -12.594 13.758 -3.121 1 98.5 41 LEU B O 1
ATOM 1757 N N . HIS B 1 42 ? -12.219 12.617 -1.185 1 98.38 42 HIS B N 1
ATOM 1758 C CA . HIS B 1 42 ? -11.852 13.836 -0.468 1 98.38 42 HIS B CA 1
ATOM 1759 C C . HIS B 1 42 ? -10.586 14.461 -1.054 1 98.38 42 HIS B C 1
ATOM 1761 O O . HIS B 1 42 ? -10.383 15.672 -0.946 1 98.38 42 HIS B O 1
ATOM 1767 N N . SER B 1 43 ? -9.766 13.648 -1.656 1 98.62 43 SER B N 1
ATOM 1768 C CA . SER B 1 43 ? -8.578 14.062 -2.395 1 98.62 43 SER B CA 1
ATOM 1769 C C . SER B 1 43 ? -8.562 13.469 -3.799 1 98.62 43 SER B C 1
ATOM 1771 O O . SER B 1 43 ? -8.195 12.312 -3.982 1 98.62 43 SER B O 1
ATOM 1773 N N . PHE B 1 44 ? -8.883 14.281 -4.801 1 98.56 44 PHE B N 1
ATOM 1774 C CA . PHE B 1 44 ? -9.016 13.797 -6.172 1 98.56 44 PHE B CA 1
ATOM 1775 C C . PHE B 1 44 ? -7.691 13.258 -6.688 1 98.56 44 PHE B C 1
ATOM 1777 O O . PHE B 1 44 ? -7.648 12.203 -7.324 1 98.56 44 PHE B O 1
ATOM 1784 N N . PRO B 1 45 ? -6.555 13.891 -6.375 1 98.44 45 PRO B N 1
ATOM 1785 C CA . PRO B 1 45 ? -5.289 13.328 -6.848 1 98.44 45 PRO B CA 1
ATOM 1786 C C . PRO B 1 45 ? -5 11.953 -6.254 1 98.44 45 PRO B C 1
ATOM 1788 O O . PRO B 1 45 ? -4.523 11.055 -6.961 1 98.44 45 PRO B O 1
ATOM 1791 N N . VAL B 1 46 ? -5.336 11.75 -4.945 1 98.81 46 VAL B N 1
ATOM 1792 C CA . VAL B 1 46 ? -5.117 10.453 -4.309 1 98.81 46 VAL B CA 1
ATOM 1793 C C . VAL B 1 46 ? -6.031 9.406 -4.938 1 98.81 46 VAL B C 1
ATOM 1795 O O . VAL B 1 46 ? -5.594 8.297 -5.238 1 98.81 46 VAL B O 1
ATOM 1798 N N . ALA B 1 47 ? -7.266 9.805 -5.18 1 98.81 47 ALA B N 1
ATOM 1799 C CA . ALA B 1 47 ? -8.211 8.883 -5.797 1 98.81 47 ALA B CA 1
ATOM 1800 C C . ALA B 1 47 ? -7.746 8.461 -7.188 1 98.81 47 ALA B C 1
ATOM 1802 O O . ALA B 1 47 ? -7.875 7.297 -7.566 1 98.81 47 ALA B O 1
ATOM 1803 N N . ASP B 1 48 ? -7.211 9.406 -7.926 1 98.62 48 ASP B N 1
ATOM 1804 C CA . ASP B 1 48 ? -6.75 9.148 -9.289 1 98.62 48 ASP B CA 1
ATOM 1805 C C . ASP B 1 48 ? -5.566 8.18 -9.289 1 98.62 48 ASP B C 1
ATOM 1807 O O . ASP B 1 48 ? -5.547 7.219 -10.062 1 98.62 48 ASP B O 1
ATOM 1811 N N . GLY B 1 49 ? -4.559 8.469 -8.477 1 98.62 49 GLY B N 1
ATOM 1812 C CA . GLY B 1 49 ? -3.416 7.578 -8.352 1 98.62 49 GLY B CA 1
ATOM 1813 C C . GLY B 1 49 ? -3.793 6.184 -7.891 1 98.62 49 GLY B C 1
ATOM 1814 O O . GLY B 1 49 ? -3.326 5.188 -8.453 1 98.62 49 GLY B O 1
ATOM 1815 N N . TRP B 1 50 ? -4.68 6.141 -6.887 1 98.81 50 TRP B N 1
ATOM 1816 C CA . TRP B 1 50 ? -5.203 4.887 -6.355 1 98.81 50 TRP B CA 1
ATOM 1817 C C . TRP B 1 50 ? -5.895 4.078 -7.445 1 98.81 50 TRP B C 1
ATOM 1819 O O . TRP B 1 50 ? -5.648 2.881 -7.594 1 98.81 50 TRP B O 1
ATOM 1829 N N . ASN B 1 51 ? -6.715 4.742 -8.203 1 98.25 51 ASN B N 1
ATOM 1830 C CA . ASN B 1 51 ? -7.473 4.117 -9.281 1 98.25 51 ASN B CA 1
ATOM 1831 C C . ASN B 1 51 ? -6.551 3.471 -10.312 1 98.25 51 ASN B C 1
ATOM 1833 O O . ASN B 1 51 ? -6.793 2.344 -10.742 1 98.25 51 ASN B O 1
ATOM 1837 N N . THR B 1 52 ? -5.523 4.145 -10.695 1 98.12 52 THR B N 1
ATOM 1838 C CA . THR B 1 52 ? -4.594 3.656 -11.711 1 98.12 52 THR B CA 1
ATOM 1839 C C . THR B 1 52 ? -3.791 2.471 -11.18 1 98.12 52 THR B C 1
ATOM 1841 O O . THR B 1 52 ? -3.639 1.46 -11.867 1 98.12 52 THR B O 1
ATOM 1844 N N . PHE B 1 53 ? -3.332 2.582 -9.977 1 98.88 53 PHE B N 1
ATOM 1845 C CA . PHE B 1 53 ? -2.48 1.554 -9.391 1 98.88 53 PHE B CA 1
ATOM 1846 C C . PHE B 1 53 ? -3.266 0.267 -9.164 1 98.88 53 PHE B C 1
ATOM 1848 O O . PHE B 1 53 ? -2.859 -0.804 -9.617 1 98.88 53 PHE B O 1
ATOM 1855 N N . LEU B 1 54 ? -4.453 0.39 -8.516 1 98.56 54 LEU B N 1
ATOM 1856 C CA . LEU B 1 54 ? -5.234 -0.806 -8.211 1 98.56 54 LEU B CA 1
ATOM 1857 C C . LEU B 1 54 ? -5.867 -1.369 -9.484 1 98.56 54 LEU B C 1
ATOM 1859 O O . LEU B 1 54 ? -6.059 -2.582 -9.602 1 98.56 54 LEU B O 1
ATOM 1863 N N . GLY B 1 55 ? -6.113 -0.473 -10.484 1 97.56 55 GLY B N 1
ATOM 1864 C CA . GLY B 1 55 ? -6.496 -0.985 -11.797 1 97.56 55 GLY B CA 1
ATOM 1865 C C . GLY B 1 55 ? -5.434 -1.864 -12.43 1 97.56 55 GLY B C 1
ATOM 1866 O O . GLY B 1 55 ? -5.742 -2.926 -12.969 1 97.56 55 GLY B O 1
ATOM 1867 N N . ALA B 1 56 ? -4.172 -1.438 -12.375 1 98.31 56 ALA B N 1
ATOM 1868 C CA . ALA B 1 56 ? -3.064 -2.227 -12.906 1 98.31 56 ALA B CA 1
ATOM 1869 C C . ALA B 1 56 ? -2.947 -3.566 -12.18 1 98.31 56 ALA B C 1
ATOM 1871 O O . ALA B 1 56 ? -2.795 -4.609 -12.82 1 98.31 56 ALA B O 1
ATOM 1872 N N . ILE B 1 57 ? -3.078 -3.549 -10.859 1 98.69 57 ILE B N 1
ATOM 1873 C CA . ILE B 1 57 ? -2.928 -4.734 -10.023 1 98.69 57 ILE B CA 1
ATOM 1874 C C . ILE B 1 57 ? -4.035 -5.738 -10.352 1 98.69 57 ILE B C 1
ATOM 1876 O O . ILE B 1 57 ? -3.777 -6.938 -10.469 1 98.69 57 ILE B O 1
ATOM 1880 N N . ARG B 1 58 ? -5.199 -5.297 -10.602 1 97.81 58 ARG B N 1
ATOM 1881 C CA . ARG B 1 58 ? -6.355 -6.184 -10.688 1 97.81 58 ARG B CA 1
ATOM 1882 C C . ARG B 1 58 ? -6.547 -6.695 -12.109 1 97.81 58 ARG B C 1
ATOM 1884 O O . ARG B 1 58 ? -7.059 -7.801 -12.312 1 97.81 58 ARG B O 1
ATOM 1891 N N . THR B 1 59 ? -6.121 -5.91 -13.141 1 97.12 59 THR B N 1
ATOM 1892 C CA . THR B 1 59 ? -6.629 -6.25 -14.461 1 97.12 59 THR B CA 1
ATOM 1893 C C . THR B 1 59 ? -5.492 -6.32 -15.477 1 97.12 59 THR B C 1
ATOM 1895 O O . THR B 1 59 ? -5.695 -6.75 -16.609 1 97.12 59 THR B O 1
ATOM 1898 N N . ARG B 1 60 ? -4.301 -5.938 -15.055 1 97.88 60 ARG B N 1
ATOM 1899 C CA . ARG B 1 60 ? -3.279 -5.836 -16.094 1 97.88 60 ARG B CA 1
ATOM 1900 C C . ARG B 1 60 ? -2.068 -6.699 -15.75 1 97.88 60 ARG B C 1
ATOM 1902 O O . ARG B 1 60 ? -1.029 -6.609 -16.406 1 97.88 60 ARG B O 1
ATOM 1909 N N . THR B 1 61 ? -2.168 -7.484 -14.672 1 98.25 61 THR B N 1
ATOM 1910 C CA . THR B 1 61 ? -1.1 -8.43 -14.367 1 98.25 61 THR B CA 1
ATOM 1911 C C . THR B 1 61 ? -1.332 -9.758 -15.078 1 98.25 61 THR B C 1
ATOM 1913 O O . THR B 1 61 ? -2.402 -9.984 -15.648 1 98.25 61 THR B O 1
ATOM 1916 N N . SER B 1 62 ? -0.309 -10.609 -15.094 1 98.25 62 SER B N 1
ATOM 1917 C CA . SER B 1 62 ? -0.388 -11.906 -15.758 1 98.25 62 SER B CA 1
ATOM 1918 C C . SER B 1 62 ? -0.857 -12.992 -14.797 1 98.25 62 SER B C 1
ATOM 1920 O O . SER B 1 62 ? -0.893 -14.172 -15.156 1 98.25 62 SER B O 1
ATOM 1922 N N . LEU B 1 63 ? -1.252 -12.641 -13.594 1 98.75 63 LEU B N 1
ATOM 1923 C CA . LEU B 1 63 ? -1.555 -13.609 -12.547 1 98.75 63 LEU B CA 1
ATOM 1924 C C . LEU B 1 63 ? -2.924 -14.242 -12.766 1 98.75 63 LEU B C 1
ATOM 1926 O O . LEU B 1 63 ? -3.898 -13.539 -13.047 1 98.75 63 LEU B O 1
ATOM 1930 N N . PRO B 1 64 ? -2.992 -15.602 -12.711 1 98.56 64 PRO B N 1
ATOM 1931 C CA . PRO B 1 64 ? -4.328 -16.203 -12.695 1 98.56 64 PRO B CA 1
ATOM 1932 C C . PRO B 1 64 ? -5.164 -15.742 -11.5 1 98.56 64 PRO B C 1
ATOM 1934 O O . PRO B 1 64 ? -4.609 -15.336 -10.477 1 98.56 64 PRO B O 1
ATOM 1937 N N . VAL B 1 65 ? -6.457 -15.828 -11.633 1 98.5 65 VAL B N 1
ATOM 1938 C CA . VAL B 1 65 ? -7.41 -15.289 -10.672 1 98.5 65 VAL B CA 1
ATOM 1939 C C . VAL B 1 65 ? -7.152 -15.898 -9.297 1 98.5 65 VAL B C 1
ATOM 1941 O O . VAL B 1 65 ? -7.172 -15.195 -8.281 1 98.5 65 VAL B O 1
ATOM 1944 N N . ASP B 1 66 ? -6.914 -17.172 -9.242 1 98.75 66 ASP B N 1
ATOM 1945 C CA . ASP B 1 66 ? -6.758 -17.828 -7.945 1 98.75 66 ASP B CA 1
ATOM 1946 C C . ASP B 1 66 ? -5.508 -17.328 -7.227 1 98.75 66 ASP B C 1
ATOM 1948 O O . ASP B 1 66 ? -5.543 -17.047 -6.027 1 98.75 66 ASP B O 1
ATOM 1952 N N . ILE B 1 67 ? -4.348 -17.078 -7.953 1 98.88 67 ILE B N 1
ATOM 1953 C CA . ILE B 1 67 ? -3.1 -16.609 -7.359 1 98.88 67 ILE B CA 1
ATOM 1954 C C . ILE B 1 67 ? -3.279 -15.18 -6.84 1 98.88 67 ILE B C 1
ATOM 1956 O O . ILE B 1 67 ? -2.951 -14.891 -5.691 1 98.88 67 ILE B O 1
ATOM 1960 N N . ARG B 1 68 ? -3.891 -14.359 -7.656 1 98.94 68 ARG B N 1
ATOM 1961 C CA . ARG B 1 68 ? -4.113 -12.961 -7.285 1 98.94 68 ARG B CA 1
ATOM 1962 C C . ARG B 1 68 ? -5.043 -12.859 -6.082 1 98.94 68 ARG B C 1
ATOM 1964 O O . ARG B 1 68 ? -4.75 -12.141 -5.121 1 98.94 68 ARG B O 1
ATOM 1971 N N . GLU B 1 69 ? -6.117 -13.633 -6.082 1 98.94 69 GLU B N 1
ATOM 1972 C CA . GLU B 1 69 ? -7.148 -13.469 -5.062 1 98.94 69 GLU B CA 1
ATOM 1973 C C . GLU B 1 69 ? -6.766 -14.18 -3.77 1 98.94 69 GLU B C 1
ATOM 1975 O O . GLU B 1 69 ? -7.219 -13.805 -2.688 1 98.94 69 GLU B O 1
ATOM 1980 N N . ILE B 1 70 ? -5.902 -15.195 -3.828 1 98.94 70 ILE B N 1
ATOM 1981 C CA . ILE B 1 70 ? -5.34 -15.742 -2.598 1 98.94 70 ILE B CA 1
ATOM 1982 C C . ILE B 1 70 ? -4.547 -14.656 -1.868 1 98.94 70 ILE B C 1
ATOM 1984 O O . ILE B 1 70 ? -4.715 -14.461 -0.662 1 98.94 70 ILE B O 1
ATOM 1988 N N . ALA B 1 71 ? -3.688 -13.891 -2.596 1 98.94 71 ALA B N 1
ATOM 1989 C CA . ALA B 1 71 ? -2.9 -12.828 -1.988 1 98.94 71 ALA B CA 1
ATOM 1990 C C . ALA B 1 71 ? -3.803 -11.75 -1.387 1 98.94 71 ALA B C 1
ATOM 1992 O O . ALA B 1 71 ? -3.631 -11.367 -0.228 1 98.94 71 ALA B O 1
ATOM 1993 N N . ILE B 1 72 ? -4.82 -11.352 -2.154 1 98.94 72 ILE B N 1
ATOM 1994 C CA . ILE B 1 72 ? -5.707 -10.266 -1.745 1 98.94 72 ILE B CA 1
ATOM 1995 C C . ILE B 1 72 ? -6.508 -10.688 -0.517 1 98.94 72 ILE B C 1
ATOM 1997 O O . ILE B 1 72 ? -6.551 -9.969 0.483 1 98.94 72 ILE B O 1
ATOM 2001 N N . CYS B 1 73 ? -7.074 -11.852 -0.527 1 98.88 73 CYS B N 1
ATOM 2002 C CA . CYS B 1 73 ? -7.977 -12.305 0.527 1 98.88 73 CYS B CA 1
ATOM 2003 C C . CYS B 1 73 ? -7.207 -12.656 1.793 1 98.88 73 CYS B C 1
ATOM 2005 O O . CYS B 1 73 ? -7.688 -12.422 2.904 1 98.88 73 CYS B O 1
ATOM 2007 N N . ARG B 1 74 ? -6.004 -13.25 1.641 1 98.88 74 ARG B N 1
ATOM 2008 C CA . ARG B 1 74 ? -5.223 -13.555 2.836 1 98.88 74 ARG B CA 1
ATOM 2009 C C . ARG B 1 74 ? -4.809 -12.273 3.557 1 98.88 74 ARG B C 1
ATOM 2011 O O . ARG B 1 74 ? -4.844 -12.211 4.789 1 98.88 74 ARG B O 1
ATOM 2018 N N . VAL B 1 75 ? -4.473 -11.227 2.781 1 98.81 75 VAL B N 1
ATOM 2019 C CA . VAL B 1 75 ? -4.176 -9.938 3.385 1 98.81 75 VAL B CA 1
ATOM 2020 C C . VAL B 1 75 ? -5.41 -9.414 4.121 1 98.81 75 VAL B C 1
ATOM 2022 O O . VAL B 1 75 ? -5.309 -8.938 5.258 1 98.81 75 VAL B O 1
ATOM 2025 N N . ALA B 1 76 ? -6.562 -9.5 3.469 1 98.69 76 ALA B N 1
ATOM 2026 C CA . ALA B 1 76 ? -7.805 -9 4.047 1 98.69 76 ALA B CA 1
ATOM 2027 C C . ALA B 1 76 ? -8.078 -9.648 5.402 1 98.69 76 ALA B C 1
ATOM 2029 O O . ALA B 1 76 ? -8.406 -8.961 6.375 1 98.69 76 ALA B O 1
ATOM 2030 N N . THR B 1 77 ? -7.875 -10.93 5.492 1 98.19 77 THR B N 1
ATOM 2031 C CA . THR B 1 77 ? -8.219 -11.656 6.711 1 98.19 77 THR B CA 1
ATOM 2032 C C . THR B 1 77 ? -7.199 -11.383 7.809 1 98.19 77 THR B C 1
ATOM 2034 O O . THR B 1 77 ? -7.566 -11.18 8.969 1 98.19 77 THR B O 1
ATOM 2037 N N . LEU B 1 78 ? -5.902 -11.32 7.465 1 98.19 78 LEU B N 1
ATOM 2038 C CA . LEU B 1 78 ? -4.859 -11.062 8.453 1 98.19 78 LEU B CA 1
ATOM 2039 C C . LEU B 1 78 ? -5.008 -9.672 9.047 1 98.19 78 LEU B C 1
ATOM 2041 O O . LEU B 1 78 ? -4.73 -9.461 10.227 1 98.19 78 LEU B O 1
ATOM 2045 N N . ASN B 1 79 ? -5.48 -8.734 8.227 1 98.25 79 ASN B N 1
ATOM 2046 C CA . ASN B 1 79 ? -5.625 -7.348 8.664 1 98.25 79 ASN B CA 1
ATOM 2047 C C . ASN B 1 79 ? -7.051 -7.051 9.125 1 98.25 79 ASN B C 1
ATOM 2049 O O . ASN B 1 79 ? -7.379 -5.906 9.445 1 98.25 79 ASN B O 1
ATOM 2053 N N . GLU B 1 80 ? -7.938 -8.039 9.109 1 97.62 80 GLU B N 1
ATOM 2054 C CA . GLU B 1 80 ? -9.344 -7.922 9.484 1 97.62 80 GLU B CA 1
ATOM 2055 C C . GLU B 1 80 ? -10.023 -6.793 8.719 1 97.62 80 GLU B C 1
ATOM 2057 O O . GLU B 1 80 ? -10.758 -5.992 9.297 1 97.62 80 GLU B O 1
ATOM 2062 N N . ALA B 1 81 ? -9.594 -6.664 7.516 1 98.19 81 ALA B N 1
ATOM 2063 C CA . ALA B 1 81 ? -10.242 -5.738 6.594 1 98.19 81 ALA B CA 1
ATOM 2064 C C . ALA B 1 81 ? -11.438 -6.395 5.906 1 98.19 81 ALA B C 1
ATOM 2066 O O . ALA B 1 81 ? -11.336 -6.832 4.758 1 98.19 81 ALA B O 1
ATOM 2067 N N . TRP B 1 82 ? -12.57 -6.324 6.492 1 97.5 82 TRP B N 1
ATOM 2068 C CA . TRP B 1 82 ? -13.711 -7.137 6.09 1 97.5 82 TRP B CA 1
ATOM 2069 C C . TRP B 1 82 ? -14.383 -6.555 4.852 1 97.5 82 TRP B C 1
ATOM 2071 O O . TRP B 1 82 ? -14.953 -7.293 4.039 1 97.5 82 TRP B O 1
ATOM 2081 N N . PHE B 1 83 ? -14.305 -5.266 4.617 1 98.06 83 PHE B N 1
ATOM 2082 C CA . PHE B 1 83 ? -14.734 -4.676 3.354 1 98.06 83 PHE B CA 1
ATOM 2083 C C . PHE B 1 83 ? -13.977 -5.297 2.184 1 98.06 83 PHE B C 1
ATOM 2085 O O . PHE B 1 83 ? -14.578 -5.613 1.15 1 98.06 83 PHE B O 1
ATOM 2092 N N . GLU B 1 84 ? -12.688 -5.43 2.363 1 98.44 84 GLU B N 1
ATOM 2093 C CA . GLU B 1 84 ? -11.812 -6.055 1.377 1 98.44 84 GLU B CA 1
ATOM 2094 C C . GLU B 1 84 ? -12.188 -7.52 1.159 1 98.44 84 GLU B C 1
ATOM 2096 O O . GLU B 1 84 ? -12.336 -7.965 0.019 1 98.44 84 GLU B O 1
ATOM 2101 N N . TRP B 1 85 ? -12.406 -8.266 2.227 1 98.12 85 TRP B N 1
ATOM 2102 C CA . TRP B 1 85 ? -12.812 -9.664 2.143 1 98.12 85 TRP B CA 1
ATOM 2103 C C . TRP B 1 85 ? -14.141 -9.805 1.396 1 98.12 85 TRP B C 1
ATOM 2105 O O . TRP B 1 85 ? -14.258 -10.617 0.473 1 98.12 85 TRP B O 1
ATOM 2115 N N . LYS B 1 86 ? -15.055 -8.992 1.727 1 97.62 86 LYS B N 1
ATOM 2116 C CA . LYS B 1 86 ? -16.391 -9.055 1.151 1 97.62 86 LYS B CA 1
ATOM 2117 C C . LYS B 1 86 ? -16.359 -8.867 -0.362 1 97.62 86 LYS B C 1
ATOM 2119 O O . LYS B 1 86 ? -17.094 -9.523 -1.095 1 97.62 86 LYS B O 1
ATOM 2124 N N . HIS B 1 87 ? -15.5 -8.07 -0.807 1 97.31 87 HIS B N 1
ATOM 2125 C CA . HIS B 1 87 ? -15.492 -7.699 -2.217 1 97.31 87 HIS B CA 1
ATOM 2126 C C . HIS B 1 87 ? -14.594 -8.625 -3.027 1 97.31 87 HIS B C 1
ATOM 2128 O O . HIS B 1 87 ? -14.672 -8.656 -4.258 1 97.31 87 HIS B O 1
ATOM 2134 N N . HIS B 1 88 ? -13.727 -9.477 -2.379 1 98.56 88 HIS B N 1
ATOM 2135 C CA . HIS B 1 88 ? -12.75 -10.234 -3.146 1 98.56 88 HIS B CA 1
ATOM 2136 C C . HIS B 1 88 ? -12.945 -11.734 -2.959 1 98.56 88 HIS B C 1
ATOM 2138 O O . HIS B 1 88 ? -12.648 -12.523 -3.857 1 98.56 88 HIS B O 1
ATOM 2144 N N . ALA B 1 89 ? -13.594 -12.18 -1.858 1 98.19 89 ALA B N 1
ATOM 2145 C CA . ALA B 1 89 ? -13.781 -13.602 -1.563 1 98.19 89 ALA B CA 1
ATOM 2146 C C . ALA B 1 89 ? -14.648 -14.273 -2.627 1 98.19 89 ALA B C 1
ATOM 2148 O O . ALA B 1 89 ? -14.398 -15.422 -2.998 1 98.19 89 ALA B O 1
ATOM 2149 N N . PRO B 1 90 ? -15.672 -13.547 -3.18 1 97.88 90 PRO B N 1
ATOM 2150 C CA . PRO B 1 90 ? -16.516 -14.188 -4.188 1 97.88 90 PRO B CA 1
ATOM 2151 C C . PRO B 1 90 ? -15.742 -14.609 -5.434 1 97.88 90 PRO B C 1
ATOM 2153 O O . PRO B 1 90 ? -16.109 -15.586 -6.09 1 97.88 90 PRO B O 1
ATOM 2156 N N . PHE B 1 91 ? -14.633 -13.938 -5.785 1 98.12 91 PHE B N 1
ATOM 2157 C CA . PHE B 1 91 ? -13.844 -14.305 -6.953 1 98.12 91 PHE B CA 1
ATOM 2158 C C . PHE B 1 91 ? -13.203 -15.672 -6.762 1 98.12 91 PHE B C 1
ATOM 2160 O O . PHE B 1 91 ? -13.055 -16.438 -7.719 1 98.12 91 PHE B O 1
ATOM 2167 N N . LEU B 1 92 ? -12.766 -15.961 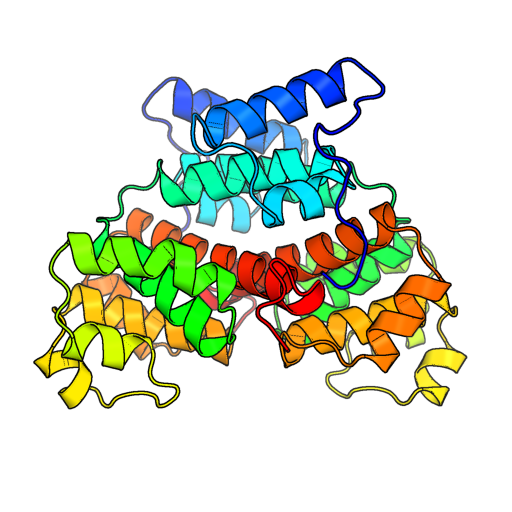-5.449 1 98.38 92 LEU B N 1
ATOM 2168 C CA . LEU B 1 92 ? -12.211 -17.281 -5.16 1 98.38 92 LEU B CA 1
ATOM 2169 C C . LEU B 1 92 ? -13.281 -18.359 -5.277 1 98.38 92 LEU B C 1
ATOM 2171 O O . LEU B 1 92 ? -13.016 -19.438 -5.812 1 98.38 92 LEU B O 1
ATOM 2175 N N . ALA B 1 93 ? -14.43 -18.062 -4.824 1 96.69 93 ALA B N 1
ATOM 2176 C CA . ALA B 1 93 ? -15.531 -19 -4.957 1 96.69 93 ALA B CA 1
ATOM 2177 C C . ALA B 1 93 ? -15.828 -19.297 -6.426 1 96.69 93 ALA B C 1
ATOM 2179 O O . ALA B 1 93 ? -16.078 -20.438 -6.797 1 96.69 93 ALA B O 1
ATOM 2180 N N . GLU B 1 94 ? -15.781 -18.328 -7.234 1 97.12 94 GLU B N 1
ATOM 2181 C CA . GLU B 1 94 ? -16.109 -18.438 -8.656 1 97.12 94 GLU B CA 1
ATOM 2182 C C . GLU B 1 94 ? -15.109 -19.344 -9.383 1 97.12 94 GLU B C 1
ATOM 2184 O O . GLU B 1 94 ? -15.453 -19.953 -10.391 1 97.12 94 GLU B O 1
ATOM 2189 N N . VAL B 1 95 ? -13.914 -19.438 -8.828 1 97.56 95 VAL B N 1
ATOM 2190 C CA . VAL B 1 95 ? -12.922 -20.25 -9.523 1 97.56 95 VAL B CA 1
ATOM 2191 C C . VAL B 1 95 ? -12.75 -21.578 -8.812 1 97.56 95 VAL B C 1
ATOM 2193 O O . VAL B 1 95 ? -11.734 -22.25 -8.977 1 97.56 95 VAL B O 1
ATOM 2196 N N . GLY B 1 96 ? -13.695 -21.922 -7.91 1 97.44 96 GLY B N 1
ATOM 2197 C CA . GLY B 1 96 ? -13.82 -23.297 -7.48 1 97.44 96 GLY B CA 1
ATOM 2198 C C . GLY B 1 96 ? -13.258 -23.547 -6.094 1 97.44 96 GLY B C 1
ATOM 2199 O O . GLY B 1 96 ? -13.078 -24.703 -5.688 1 97.44 96 GLY B O 1
ATOM 2200 N N . PHE B 1 97 ? -12.984 -22.516 -5.359 1 98.38 97 PHE B N 1
ATOM 2201 C CA . PHE B 1 97 ? -12.531 -22.734 -3.99 1 98.38 97 PHE B CA 1
ATOM 2202 C C . PHE B 1 97 ? -13.641 -23.359 -3.148 1 98.38 97 PHE B C 1
ATOM 2204 O O . PHE B 1 97 ? -14.758 -22.859 -3.109 1 98.38 97 PHE B O 1
ATOM 2211 N N . THR B 1 98 ? -13.266 -24.438 -2.486 1 98.06 98 THR B N 1
ATOM 2212 C CA . THR B 1 98 ? -14.195 -25.141 -1.6 1 98.06 98 THR B CA 1
ATOM 2213 C C . THR B 1 98 ? -14.359 -24.391 -0.285 1 98.06 98 THR B C 1
ATOM 2215 O O . THR B 1 98 ? -13.609 -23.453 -0.005 1 98.06 98 THR B O 1
ATOM 2218 N N . GLU B 1 99 ? -15.297 -24.812 0.42 1 97.31 99 GLU B N 1
ATOM 2219 C CA . GLU B 1 99 ? -15.5 -24.234 1.741 1 97.31 99 GLU B CA 1
ATOM 2220 C C . GLU B 1 99 ? -14.258 -24.375 2.611 1 97.31 99 GLU B C 1
ATOM 2222 O O . GLU B 1 99 ? -13.914 -23.469 3.373 1 97.31 99 GLU B O 1
ATOM 2227 N N . GLY B 1 100 ? -13.664 -25.5 2.561 1 97.75 100 GLY B N 1
ATOM 2228 C CA . GLY B 1 100 ? -12.445 -25.734 3.309 1 97.75 100 GLY B CA 1
ATOM 2229 C C . GLY B 1 100 ? -11.312 -24.797 2.916 1 97.75 100 GLY B C 1
ATOM 2230 O O . GLY B 1 100 ? -10.586 -24.297 3.777 1 97.75 100 GLY B O 1
ATOM 2231 N N . MET B 1 101 ? -11.18 -24.578 1.602 1 98.38 101 MET B N 1
ATOM 2232 C CA . MET B 1 101 ? -10.164 -23.656 1.109 1 98.38 101 MET B CA 1
ATOM 2233 C C . MET B 1 101 ? -10.438 -22.234 1.584 1 98.38 101 MET B C 1
ATOM 2235 O O . MET B 1 101 ? -9.531 -21.531 2.018 1 98.38 101 MET B O 1
ATOM 2239 N N . MET B 1 102 ? -11.703 -21.844 1.52 1 98.31 102 MET B N 1
ATOM 2240 C CA . MET B 1 102 ? -12.102 -20.516 1.971 1 98.31 102 MET B CA 1
ATOM 2241 C C . MET B 1 102 ? -11.844 -20.344 3.465 1 98.31 102 MET B C 1
ATOM 2243 O O . MET B 1 102 ? -11.383 -19.297 3.906 1 98.31 102 MET B O 1
ATOM 2247 N N . GLU B 1 103 ? -12.109 -21.344 4.203 1 97.81 103 GLU B N 1
ATOM 2248 C CA . GLU B 1 103 ? -11.883 -21.312 5.645 1 97.81 103 GLU B CA 1
ATOM 2249 C C . GLU B 1 103 ? -10.398 -21.188 5.965 1 97.81 103 GLU B C 1
ATOM 2251 O O . GLU B 1 103 ? -10.016 -20.5 6.918 1 97.81 103 GLU B O 1
ATOM 2256 N N . MET B 1 104 ? -9.609 -21.859 5.191 1 97.56 104 MET B N 1
ATOM 2257 C CA . MET B 1 104 ? -8.164 -21.766 5.379 1 97.56 104 MET B CA 1
ATOM 2258 C C . MET B 1 104 ? -7.676 -20.344 5.176 1 97.56 104 MET B C 1
ATOM 2260 O O . MET B 1 104 ? -6.848 -19.844 5.945 1 97.56 104 MET B O 1
ATOM 2264 N N . ILE B 1 105 ? -8.156 -19.672 4.195 1 98.12 105 ILE B N 1
ATOM 2265 C CA . ILE B 1 105 ? -7.77 -18.297 3.9 1 98.12 105 ILE B CA 1
ATOM 2266 C C . ILE B 1 105 ? -8.242 -17.375 5.023 1 98.12 105 ILE B C 1
ATOM 2268 O O . ILE B 1 105 ? -7.531 -16.453 5.414 1 98.12 105 ILE B O 1
ATOM 2272 N N . LYS B 1 106 ? -9.359 -17.656 5.512 1 97.31 106 LYS B N 1
ATOM 2273 C CA . LYS B 1 106 ? -10.023 -16.766 6.457 1 97.31 106 LYS B CA 1
ATOM 2274 C C . LYS B 1 106 ? -9.469 -16.953 7.867 1 97.31 106 LYS B C 1
ATOM 2276 O O . LYS B 1 106 ? -9.516 -16.031 8.688 1 97.31 106 LYS B O 1
ATOM 2281 N N . ASP B 1 107 ? -8.938 -18.109 8.148 1 96 107 ASP B N 1
ATOM 2282 C CA . ASP B 1 107 ? -8.516 -18.469 9.5 1 96 107 ASP B CA 1
ATOM 2283 C C . ASP B 1 107 ? -7.348 -17.594 9.953 1 96 107 ASP B C 1
ATOM 2285 O O . ASP B 1 107 ? -6.41 -17.359 9.188 1 96 107 ASP B O 1
ATOM 2289 N N . ALA B 1 108 ? -7.367 -17.125 11.172 1 91.38 108 ALA B N 1
ATOM 2290 C CA . ALA B 1 108 ? -6.309 -16.297 11.742 1 91.38 108 ALA B CA 1
ATOM 2291 C C . ALA B 1 108 ? -5.047 -17.109 12 1 91.38 108 ALA B C 1
ATOM 2293 O O . ALA B 1 108 ? -3.939 -16.578 11.992 1 91.38 108 ALA B O 1
ATOM 2294 N N . LYS B 1 109 ? -5.281 -18.359 12.172 1 93.69 109 LYS B N 1
ATOM 2295 C CA . LYS B 1 109 ? -4.156 -19.25 12.453 1 93.69 109 LYS B CA 1
ATOM 2296 C C . LYS B 1 109 ? -3.379 -19.562 11.18 1 93.69 109 LYS B C 1
ATOM 2298 O O . LYS B 1 109 ? -3.973 -19.781 10.117 1 93.69 109 LYS B O 1
ATOM 2303 N N . THR B 1 110 ? -2.055 -19.562 11.32 1 94.88 110 THR B N 1
ATOM 2304 C CA . THR B 1 110 ? -1.206 -20 10.219 1 94.88 110 THR B CA 1
ATOM 2305 C C . THR B 1 110 ? -1.253 -21.516 10.086 1 94.88 110 THR B C 1
ATOM 2307 O O . THR B 1 110 ? -0.918 -22.25 11.023 1 94.88 110 THR B O 1
ATOM 2310 N N . PRO B 1 111 ? -1.671 -22 8.945 1 96.94 111 PRO B N 1
ATOM 2311 C CA . PRO B 1 111 ? -1.716 -23.453 8.766 1 96.94 111 PRO B CA 1
ATOM 2312 C C . PRO B 1 111 ? -0.326 -24.078 8.648 1 96.94 111 PRO B C 1
ATOM 2314 O O . PRO B 1 111 ? 0.637 -23.375 8.305 1 96.94 111 PRO B O 1
ATOM 2317 N N . THR B 1 112 ? -0.288 -25.359 8.938 1 96.62 112 THR B N 1
ATOM 2318 C CA . THR B 1 112 ? 0.937 -26.109 8.688 1 96.62 112 THR B CA 1
ATOM 2319 C C . THR B 1 112 ? 1.117 -26.375 7.199 1 96.62 112 THR B C 1
ATOM 2321 O O . THR B 1 112 ? 0.166 -26.25 6.422 1 96.62 112 THR B O 1
ATOM 2324 N N . ASP B 1 113 ? 2.316 -26.719 6.879 1 96.19 113 ASP B N 1
ATOM 2325 C CA . ASP B 1 113 ? 2.584 -27.062 5.484 1 96.19 113 ASP B CA 1
ATOM 2326 C C . ASP B 1 113 ? 1.696 -28.219 5.016 1 96.19 113 ASP B C 1
ATOM 2328 O O . ASP B 1 113 ? 1.217 -28.219 3.883 1 96.19 113 ASP B O 1
ATOM 2332 N N . ALA B 1 114 ? 1.485 -29.141 5.871 1 97.19 114 ALA B N 1
ATOM 2333 C CA . ALA B 1 114 ? 0.659 -30.297 5.535 1 97.19 114 ALA B CA 1
ATOM 2334 C C . ALA B 1 114 ? -0.792 -29.891 5.301 1 97.19 114 ALA B C 1
ATOM 2336 O O . ALA B 1 114 ? -1.443 -30.391 4.379 1 97.19 114 ALA B O 1
ATOM 2337 N N . GLU B 1 115 ? -1.318 -29.016 6.121 1 97.12 115 GLU B N 1
ATOM 2338 C CA . GLU B 1 115 ? -2.684 -28.531 5.969 1 97.12 115 GLU B CA 1
ATOM 2339 C C . GLU B 1 115 ? -2.852 -27.766 4.656 1 97.12 115 GLU B C 1
ATOM 2341 O O . GLU B 1 115 ? -3.834 -27.953 3.939 1 97.12 115 GLU B O 1
ATOM 2346 N N . LEU B 1 116 ? -1.896 -26.922 4.391 1 97.62 116 LEU B N 1
ATOM 2347 C CA . LEU B 1 116 ? -1.939 -26.141 3.164 1 97.62 116 LEU B CA 1
ATOM 2348 C C . LEU B 1 116 ? -1.854 -27.047 1.938 1 97.62 116 LEU B C 1
ATOM 2350 O O . LEU B 1 116 ? -2.607 -26.875 0.978 1 97.62 116 LEU B O 1
ATOM 2354 N N . GLY B 1 117 ? -0.953 -27.969 2.037 1 97.25 117 GLY B N 1
ATOM 2355 C CA . GLY B 1 117 ? -0.729 -28.875 0.919 1 97.25 117 GLY B CA 1
ATOM 2356 C C . GLY B 1 117 ? -1.903 -29.797 0.655 1 97.25 117 GLY B C 1
ATOM 2357 O O . GLY B 1 117 ? -2.053 -30.328 -0.451 1 97.25 117 GLY B O 1
ATOM 2358 N N . ALA B 1 118 ? -2.754 -30 1.591 1 97.75 118 ALA B N 1
ATOM 2359 C CA . ALA B 1 118 ? -3.918 -30.859 1.443 1 97.75 118 ALA B CA 1
ATOM 2360 C C . ALA B 1 118 ? -5.008 -30.188 0.62 1 97.75 118 ALA B C 1
ATOM 2362 O O . ALA B 1 118 ? -5.828 -30.859 -0.01 1 97.75 118 ALA B O 1
ATOM 2363 N N . LEU B 1 119 ? -4.953 -28.844 0.53 1 98.19 119 LEU B N 1
ATOM 2364 C CA . LEU B 1 119 ? -6.07 -28.141 -0.084 1 98.19 119 LEU B CA 1
ATOM 2365 C C . LEU B 1 119 ? -5.605 -27.312 -1.282 1 98.19 119 LEU B C 1
ATOM 2367 O O . LEU B 1 119 ? -6.391 -27.047 -2.195 1 98.19 119 LEU B O 1
ATOM 2371 N N . PHE B 1 120 ? -4.34 -26.922 -1.257 1 98.56 120 PHE B N 1
ATOM 2372 C CA . PHE B 1 120 ? -3.859 -25.984 -2.268 1 98.56 120 PHE B CA 1
ATOM 2373 C C . PHE B 1 120 ? -2.803 -26.641 -3.15 1 98.56 120 PHE B C 1
ATOM 2375 O O . PHE B 1 120 ? -2.059 -27.516 -2.695 1 98.56 120 PHE B O 1
ATOM 2382 N N . SER B 1 121 ? -2.799 -26.234 -4.473 1 98.44 121 SER B N 1
ATOM 2383 C CA . SER B 1 121 ? -1.666 -26.578 -5.324 1 98.44 121 SER B CA 1
ATOM 2384 C C . SER B 1 121 ? -0.369 -25.984 -4.789 1 98.44 121 SER B C 1
ATOM 2386 O O . SER B 1 121 ? -0.395 -25.109 -3.912 1 98.44 121 SER B O 1
ATOM 2388 N N . ARG B 1 122 ? 0.75 -26.375 -5.312 1 98.5 122 ARG B N 1
ATOM 2389 C CA . ARG B 1 122 ? 2.055 -25.891 -4.883 1 98.5 122 ARG B CA 1
ATOM 2390 C C . ARG B 1 122 ? 2.16 -24.375 -5.07 1 98.5 122 ARG B C 1
ATOM 2392 O O . ARG B 1 122 ? 2.66 -23.672 -4.195 1 98.5 122 ARG B O 1
ATOM 2399 N N . LYS B 1 123 ? 1.688 -23.906 -6.219 1 98.75 123 LYS B N 1
ATOM 2400 C CA . LYS B 1 123 ? 1.736 -22.469 -6.484 1 98.75 123 LYS B CA 1
ATOM 2401 C C . LYS B 1 123 ? 0.823 -21.703 -5.535 1 98.75 123 LYS B C 1
ATOM 2403 O O . LYS B 1 123 ? 1.21 -20.656 -5 1 98.75 123 LYS B O 1
ATOM 2408 N N . GLN B 1 124 ? -0.366 -22.188 -5.316 1 98.88 124 GLN B N 1
ATOM 2409 C CA . GLN B 1 124 ? -1.31 -21.547 -4.406 1 98.88 124 GLN B CA 1
ATOM 2410 C C . GLN B 1 124 ? -0.75 -21.484 -2.988 1 98.88 124 GLN B C 1
ATOM 2412 O O . GLN B 1 124 ? -0.808 -20.438 -2.342 1 98.88 124 GLN B O 1
ATOM 2417 N N . ALA B 1 125 ? -0.186 -22.562 -2.521 1 98.81 125 ALA B N 1
ATOM 2418 C CA . ALA B 1 125 ? 0.386 -22.641 -1.179 1 98.81 125 ALA B CA 1
ATOM 2419 C C . ALA B 1 125 ? 1.569 -21.688 -1.037 1 98.81 125 ALA B C 1
ATOM 2421 O O . ALA B 1 125 ? 1.732 -21.031 -0.001 1 98.81 125 ALA B O 1
ATOM 2422 N N . ALA B 1 126 ? 2.395 -21.594 -2.051 1 98.81 126 ALA B N 1
ATOM 2423 C CA . ALA B 1 126 ? 3.555 -20.703 -2.027 1 98.81 126 ALA B CA 1
ATOM 2424 C C . ALA B 1 126 ? 3.125 -19.25 -1.917 1 98.81 126 ALA B C 1
ATOM 2426 O O . ALA B 1 126 ? 3.684 -18.484 -1.12 1 98.81 126 ALA B O 1
ATOM 2427 N N . VAL B 1 127 ? 2.104 -18.875 -2.686 1 98.94 127 VAL B N 1
ATOM 2428 C CA . VAL B 1 127 ? 1.611 -17.5 -2.65 1 98.94 127 VAL B CA 1
ATOM 2429 C C . VAL B 1 127 ? 0.979 -17.219 -1.29 1 98.94 127 VAL B C 1
ATOM 2431 O O . VAL B 1 127 ? 1.139 -16.125 -0.744 1 98.94 127 VAL B O 1
ATOM 2434 N N . PHE B 1 128 ? 0.282 -18.188 -0.744 1 98.88 128 PHE B N 1
ATOM 2435 C CA . PHE B 1 128 ? -0.305 -18.062 0.585 1 98.88 128 PHE B CA 1
ATOM 2436 C C . PHE B 1 128 ? 0.768 -17.766 1.626 1 98.88 128 PHE B C 1
ATOM 2438 O O . PHE B 1 128 ? 0.664 -16.781 2.369 1 98.88 128 PHE B O 1
ATOM 2445 N N . ARG B 1 129 ? 1.849 -18.516 1.637 1 98.69 129 ARG B N 1
ATOM 2446 C CA . ARG B 1 129 ? 2.928 -18.344 2.604 1 98.69 129 ARG B CA 1
ATOM 2447 C C . ARG B 1 129 ? 3.646 -17.016 2.4 1 98.69 129 ARG B C 1
ATOM 2449 O O . ARG B 1 129 ? 3.967 -16.328 3.369 1 98.69 129 ARG B O 1
ATOM 2456 N N . TYR B 1 130 ? 3.875 -16.75 1.161 1 98.88 130 TYR B N 1
ATOM 2457 C CA . TYR B 1 130 ? 4.574 -15.523 0.807 1 98.88 130 TYR B CA 1
ATOM 2458 C C . TYR B 1 130 ? 3.797 -14.297 1.27 1 98.88 130 TYR B C 1
ATOM 2460 O O . TYR B 1 130 ? 4.359 -13.398 1.891 1 98.88 130 TYR B O 1
ATOM 2468 N N . THR B 1 131 ? 2.496 -14.344 1.005 1 98.88 131 THR B N 1
ATOM 2469 C CA . THR B 1 131 ? 1.607 -13.242 1.358 1 98.88 131 THR B CA 1
ATOM 2470 C C . THR B 1 131 ? 1.507 -13.094 2.875 1 98.88 131 THR B C 1
ATOM 2472 O O . THR B 1 131 ? 1.536 -11.977 3.398 1 98.88 131 THR B O 1
ATOM 2475 N N . GLU B 1 132 ? 1.406 -14.18 3.535 1 98.62 132 GLU B N 1
ATOM 2476 C CA . GLU B 1 132 ? 1.315 -14.141 4.992 1 98.62 132 GLU B CA 1
ATOM 2477 C C . GLU B 1 132 ? 2.586 -13.562 5.609 1 98.62 132 GLU B C 1
ATOM 2479 O O . GLU B 1 132 ? 2.516 -12.727 6.512 1 98.62 132 GLU B O 1
ATOM 2484 N N . ALA B 1 133 ? 3.75 -13.977 5.125 1 98.44 133 ALA B N 1
ATOM 2485 C CA . ALA B 1 133 ? 5.02 -13.453 5.625 1 98.44 133 ALA B CA 1
ATOM 2486 C C . ALA B 1 133 ? 5.125 -11.953 5.387 1 98.44 133 ALA B C 1
ATOM 2488 O O . ALA B 1 133 ? 5.434 -11.188 6.309 1 98.44 133 ALA B O 1
ATOM 2489 N N . MET B 1 134 ? 4.777 -11.492 4.191 1 98.62 134 MET B N 1
ATOM 2490 C CA . MET B 1 134 ? 4.848 -10.078 3.836 1 98.62 134 MET B CA 1
ATOM 2491 C C . MET B 1 134 ? 3.912 -9.25 4.711 1 98.62 134 MET B C 1
ATOM 2493 O O . MET B 1 134 ? 4.223 -8.109 5.055 1 98.62 134 MET B O 1
ATOM 2497 N N . THR B 1 135 ? 2.764 -9.844 4.98 1 98.69 135 THR B N 1
ATOM 2498 C CA . THR B 1 135 ? 1.731 -9.102 5.699 1 98.69 135 THR B CA 1
ATOM 2499 C C . THR B 1 135 ? 2.043 -9.039 7.191 1 98.69 135 THR B C 1
ATOM 2501 O O . THR B 1 135 ? 2.002 -7.969 7.797 1 98.69 135 THR B O 1
ATOM 2504 N N . ARG B 1 136 ? 2.504 -10.133 7.801 1 97.62 136 ARG B N 1
ATOM 2505 C CA . ARG B 1 136 ? 2.701 -10.219 9.242 1 97.62 136 ARG B CA 1
ATOM 2506 C C . ARG B 1 136 ? 4.02 -9.57 9.656 1 97.62 136 ARG B C 1
ATOM 2508 O O . ARG B 1 136 ? 4.094 -8.906 10.695 1 97.62 136 ARG B O 1
ATOM 2515 N N . THR B 1 137 ? 5.094 -9.688 8.836 1 96.56 137 THR B N 1
ATOM 2516 C CA . THR B 1 137 ? 6.398 -9.305 9.367 1 96.56 137 THR B CA 1
ATOM 2517 C C . THR B 1 137 ? 7.129 -8.383 8.398 1 96.56 137 THR B C 1
ATOM 2519 O O . THR B 1 137 ? 8.188 -7.84 8.727 1 96.56 137 THR B O 1
ATOM 2522 N N . VAL B 1 138 ? 6.562 -8.164 7.199 1 98.06 138 VAL B N 1
ATOM 2523 C CA . VAL B 1 138 ? 7.195 -7.391 6.141 1 98.06 138 VAL B CA 1
ATOM 2524 C C . VAL B 1 138 ? 8.398 -8.156 5.59 1 98.06 138 VAL B C 1
ATOM 2526 O O . VAL B 1 138 ? 8.594 -8.227 4.375 1 98.06 138 VAL B O 1
ATOM 2529 N N . LYS B 1 139 ? 9.141 -8.859 6.434 1 97.38 139 LYS B N 1
ATOM 2530 C CA . LYS B 1 139 ? 10.273 -9.695 6.039 1 97.38 139 LYS B CA 1
ATOM 2531 C C . LYS B 1 139 ? 9.805 -11.07 5.582 1 97.38 139 LYS B C 1
ATOM 2533 O O . LYS B 1 139 ? 8.93 -11.68 6.211 1 97.38 139 LYS B O 1
ATOM 2538 N N . VAL B 1 140 ? 10.375 -11.531 4.52 1 98.06 140 VAL B N 1
ATOM 2539 C CA . VAL B 1 140 ? 10.062 -12.859 3.982 1 98.06 140 VAL B CA 1
ATOM 2540 C C . VAL B 1 140 ? 11.25 -13.789 4.203 1 98.06 140 VAL B C 1
ATOM 2542 O O . VAL B 1 140 ? 12.359 -13.516 3.742 1 98.06 140 VAL B O 1
ATOM 2545 N N . PRO B 1 141 ? 11.023 -14.852 4.934 1 97.62 141 PRO B N 1
ATOM 2546 C CA . PRO B 1 141 ? 12.109 -15.82 5.113 1 97.62 141 PRO B CA 1
ATOM 2547 C C . PRO B 1 141 ? 12.672 -16.328 3.785 1 97.62 141 PRO B C 1
ATOM 2549 O O . PRO B 1 141 ? 11.922 -16.5 2.818 1 97.62 141 PRO B O 1
ATOM 2552 N N . ASP B 1 142 ? 13.953 -16.688 3.781 1 97.25 142 ASP B N 1
ATOM 2553 C CA . ASP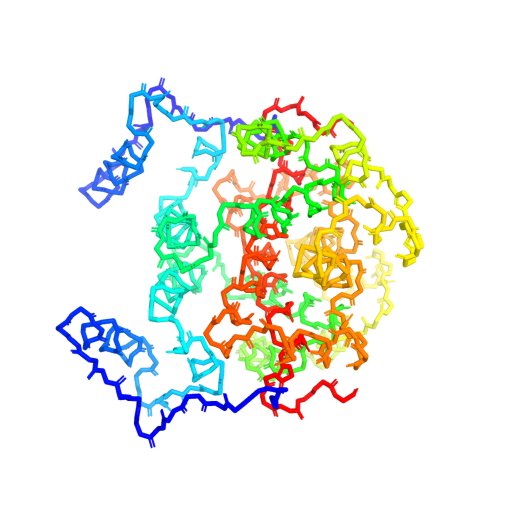 B 1 142 ? 14.664 -17.094 2.572 1 97.25 142 ASP B CA 1
ATOM 2554 C C . ASP B 1 142 ? 14.023 -18.344 1.958 1 97.25 142 ASP B C 1
ATOM 2556 O O . ASP B 1 142 ? 13.938 -18.453 0.734 1 97.25 142 ASP B O 1
ATOM 2560 N N . ALA B 1 143 ? 13.57 -19.219 2.777 1 98 143 ALA B N 1
ATOM 2561 C CA . ALA B 1 143 ? 13 -20.469 2.277 1 98 143 ALA B CA 1
ATOM 2562 C C . ALA B 1 143 ? 11.695 -20.203 1.525 1 98 143 ALA B C 1
ATOM 2564 O O . ALA B 1 143 ? 11.414 -20.859 0.518 1 98 143 ALA B O 1
ATOM 2565 N N . ILE B 1 144 ? 10.898 -19.312 2.016 1 98.31 144 ILE B N 1
ATOM 2566 C CA . ILE B 1 144 ? 9.641 -18.969 1.374 1 98.31 144 ILE B CA 1
ATOM 2567 C C . ILE B 1 144 ? 9.914 -18.297 0.032 1 98.31 144 ILE B C 1
ATOM 2569 O O . ILE B 1 144 ? 9.273 -18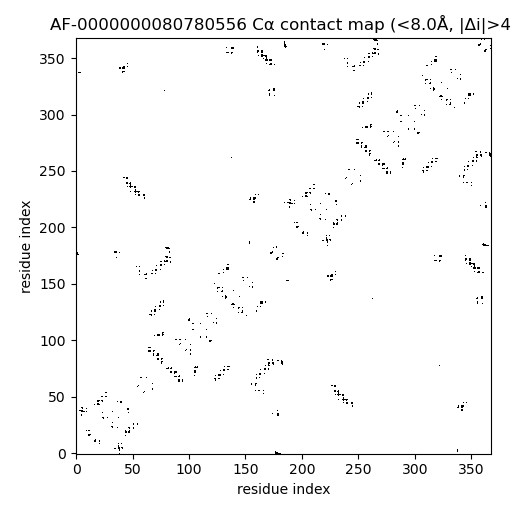.609 -0.974 1 98.31 144 ILE B O 1
ATOM 2573 N N . PHE B 1 145 ? 10.93 -17.422 0.017 1 98.56 145 PHE B N 1
ATOM 2574 C CA . PHE B 1 145 ? 11.25 -16.734 -1.228 1 98.56 145 PHE B CA 1
ATOM 2575 C C . PHE B 1 145 ? 11.828 -17.703 -2.248 1 98.56 145 PHE B C 1
ATOM 2577 O O . PHE B 1 145 ? 11.531 -17.609 -3.441 1 98.56 145 PHE B O 1
ATOM 2584 N N . ALA B 1 146 ? 12.656 -18.594 -1.782 1 98.44 146 ALA B N 1
ATOM 2585 C CA . ALA B 1 146 ? 13.25 -19.594 -2.67 1 98.44 146 ALA B CA 1
ATOM 2586 C C . ALA B 1 146 ? 12.172 -20.438 -3.342 1 98.44 146 ALA B C 1
ATOM 2588 O O . ALA B 1 146 ? 12.297 -20.812 -4.512 1 98.44 146 ALA B O 1
ATOM 2589 N N . GLU B 1 147 ? 11.148 -20.766 -2.576 1 98.5 147 GLU B N 1
ATOM 2590 C CA . GLU B 1 147 ? 10.039 -21.531 -3.148 1 98.5 147 GLU B CA 1
ATOM 2591 C C . GLU B 1 147 ? 9.352 -20.734 -4.262 1 98.5 147 GLU B C 1
ATOM 2593 O O . GLU B 1 147 ? 8.992 -21.297 -5.297 1 98.5 147 GLU B O 1
ATOM 2598 N N . MET B 1 148 ? 9.188 -19.469 -4.078 1 98.81 148 MET B N 1
ATOM 2599 C CA . MET B 1 148 ? 8.609 -18.609 -5.109 1 98.81 148 MET B CA 1
ATOM 2600 C C . MET B 1 148 ? 9.453 -18.625 -6.375 1 98.81 148 MET B C 1
ATOM 2602 O O . MET B 1 148 ? 8.922 -18.75 -7.48 1 98.81 148 MET B O 1
ATOM 2606 N N . LYS B 1 149 ? 10.719 -18.578 -6.266 1 98.44 149 LYS B N 1
ATOM 2607 C CA . LYS B 1 149 ? 11.641 -18.562 -7.402 1 98.44 149 LYS B CA 1
ATOM 2608 C C . LYS B 1 149 ? 11.555 -19.859 -8.203 1 98.44 149 LYS B C 1
ATOM 2610 O O . LYS B 1 149 ? 11.719 -19.844 -9.422 1 98.44 149 LYS B O 1
ATOM 2615 N N . GLY B 1 150 ? 11.25 -20.859 -7.477 1 98.5 150 GLY B N 1
ATOM 2616 C CA . GLY B 1 150 ? 11.148 -22.156 -8.133 1 98.5 150 GLY B CA 1
ATOM 2617 C C . GLY B 1 150 ? 9.844 -22.344 -8.883 1 98.5 150 GLY B C 1
ATOM 2618 O O . GLY B 1 150 ? 9.742 -23.219 -9.758 1 98.5 150 GLY B O 1
ATOM 2619 N N . LEU B 1 151 ? 8.844 -21.469 -8.641 1 98.81 151 LEU B N 1
ATOM 2620 C CA . LEU B 1 151 ? 7.496 -21.75 -9.133 1 98.81 151 LEU B CA 1
ATOM 2621 C C . LEU B 1 151 ? 7.023 -20.656 -10.07 1 98.81 151 LEU B C 1
ATOM 2623 O O . LEU B 1 151 ? 6.09 -20.859 -10.852 1 98.81 151 LEU B O 1
ATOM 2627 N N . PHE B 1 152 ? 7.68 -19.469 -10.016 1 98.81 152 PHE B N 1
ATOM 2628 C CA . PHE B 1 152 ? 7.168 -18.312 -10.742 1 98.81 152 PHE B CA 1
ATOM 2629 C C . PHE B 1 152 ? 8.297 -17.594 -11.477 1 98.81 152 PHE B C 1
ATOM 2631 O O . PHE B 1 152 ? 9.453 -17.641 -11.055 1 98.81 152 PHE B O 1
ATOM 2638 N N . SER B 1 153 ? 7.926 -16.922 -12.57 1 98.69 153 SER B N 1
ATOM 2639 C CA . SER B 1 153 ? 8.867 -16.062 -13.273 1 98.69 153 SER B CA 1
ATOM 2640 C C . SER B 1 153 ? 9.164 -14.789 -12.477 1 98.69 153 SER B C 1
ATOM 2642 O O . SER B 1 153 ? 8.438 -14.461 -11.539 1 98.69 153 SER B O 1
ATOM 2644 N N . GLU B 1 154 ? 10.188 -14.094 -12.836 1 98.25 154 GLU B N 1
ATOM 2645 C CA . GLU B 1 154 ? 10.523 -12.828 -12.188 1 98.25 154 GLU B CA 1
ATOM 2646 C C . GLU B 1 154 ? 9.367 -11.836 -12.281 1 98.25 154 GLU B C 1
ATOM 2648 O O . GLU B 1 154 ? 9.047 -11.156 -11.305 1 98.25 154 GLU B O 1
ATOM 2653 N N . LYS B 1 155 ? 8.727 -11.828 -13.461 1 98.44 155 LYS B N 1
ATOM 2654 C CA . LYS B 1 155 ? 7.555 -10.977 -13.641 1 98.44 155 LYS B CA 1
ATOM 2655 C C . LYS B 1 155 ? 6.441 -11.352 -12.672 1 98.44 155 LYS B C 1
ATOM 2657 O O . LYS B 1 155 ? 5.863 -10.492 -12.008 1 98.44 155 LYS B O 1
ATOM 2662 N N . GLU B 1 156 ? 6.203 -12.609 -12.57 1 98.88 156 GLU B N 1
ATOM 2663 C CA . GLU B 1 156 ? 5.133 -13.078 -11.695 1 98.88 156 GLU B CA 1
ATOM 2664 C C . GLU B 1 156 ? 5.457 -12.789 -10.227 1 98.88 156 GLU B C 1
ATOM 2666 O O . GLU B 1 156 ? 4.574 -12.43 -9.453 1 98.88 156 GLU B O 1
ATOM 2671 N N . ILE B 1 157 ? 6.723 -12.914 -9.828 1 98.88 157 ILE B N 1
ATOM 2672 C CA . ILE B 1 157 ? 7.129 -12.648 -8.453 1 98.88 157 ILE B CA 1
ATOM 2673 C C . ILE B 1 157 ? 6.906 -11.18 -8.117 1 98.88 157 ILE B C 1
ATOM 2675 O O . ILE B 1 157 ? 6.379 -10.844 -7.055 1 98.88 157 ILE B O 1
ATOM 2679 N N . VAL B 1 158 ? 7.23 -10.297 -9.047 1 98.88 158 VAL B N 1
ATOM 2680 C CA . VAL B 1 158 ? 7.031 -8.867 -8.836 1 98.88 158 VAL B CA 1
ATOM 2681 C C . VAL B 1 158 ? 5.539 -8.555 -8.766 1 98.88 158 VAL B C 1
ATOM 2683 O O . VAL B 1 158 ? 5.102 -7.789 -7.902 1 98.88 158 VAL B O 1
ATOM 2686 N N . GLU B 1 159 ? 4.773 -9.203 -9.609 1 98.94 159 GLU B N 1
ATOM 2687 C CA . GLU B 1 159 ? 3.334 -8.969 -9.625 1 98.94 159 GLU B CA 1
ATOM 2688 C C . GLU B 1 159 ? 2.672 -9.492 -8.352 1 98.94 159 GLU B C 1
ATOM 2690 O O . GLU B 1 159 ? 1.794 -8.844 -7.785 1 98.94 159 GLU B O 1
ATOM 2695 N N . ILE B 1 160 ? 3.115 -10.648 -7.867 1 98.94 160 ILE B N 1
ATOM 2696 C CA . ILE B 1 160 ? 2.582 -11.203 -6.629 1 98.94 160 ILE B CA 1
ATOM 2697 C C . ILE B 1 160 ? 2.977 -10.312 -5.453 1 98.94 160 ILE B C 1
ATOM 2699 O O . ILE B 1 160 ? 2.143 -9.992 -4.602 1 98.94 160 ILE B O 1
ATOM 2703 N N . THR B 1 161 ? 4.234 -9.859 -5.441 1 98.94 161 THR B N 1
ATOM 2704 C CA . THR B 1 161 ? 4.738 -8.992 -4.379 1 98.94 161 THR B CA 1
ATOM 2705 C C . THR B 1 161 ? 3.98 -7.672 -4.359 1 98.94 161 THR B C 1
ATOM 2707 O O . THR B 1 161 ? 3.529 -7.223 -3.301 1 98.94 161 THR B O 1
ATOM 2710 N N . ALA B 1 162 ? 3.799 -7.105 -5.551 1 98.94 162 ALA B N 1
ATOM 2711 C CA . ALA B 1 162 ? 3.082 -5.836 -5.656 1 98.94 162 ALA B CA 1
ATOM 2712 C C . ALA B 1 162 ? 1.621 -5.996 -5.25 1 98.94 162 ALA B C 1
ATOM 2714 O O . ALA B 1 162 ? 1.037 -5.094 -4.641 1 98.94 162 ALA B O 1
ATOM 2715 N N . THR B 1 163 ? 1.023 -7.141 -5.578 1 98.94 163 THR B N 1
ATOM 2716 C CA . THR B 1 163 ? -0.368 -7.391 -5.219 1 98.94 163 THR B CA 1
ATOM 2717 C C . THR B 1 163 ? -0.527 -7.484 -3.705 1 98.94 163 THR B C 1
ATOM 2719 O O . THR B 1 163 ? -1.386 -6.816 -3.125 1 98.94 163 THR B O 1
ATOM 2722 N N . ALA B 1 164 ? 0.328 -8.25 -3.066 1 98.94 164 ALA B N 1
ATOM 2723 C CA . ALA B 1 164 ? 0.284 -8.367 -1.61 1 98.94 164 ALA B CA 1
ATOM 2724 C C . ALA B 1 164 ? 0.521 -7.016 -0.945 1 98.94 164 ALA B C 1
ATOM 2726 O O . ALA B 1 164 ? -0.186 -6.648 -0.003 1 98.94 164 ALA B O 1
ATOM 2727 N N . ALA B 1 165 ? 1.479 -6.266 -1.449 1 98.94 165 ALA B N 1
ATOM 2728 C CA . ALA B 1 165 ? 1.804 -4.953 -0.895 1 98.94 165 ALA B CA 1
ATOM 2729 C C . ALA B 1 165 ? 0.653 -3.975 -1.1 1 98.94 165 ALA B C 1
ATOM 2731 O O . ALA B 1 165 ? 0.278 -3.246 -0.178 1 98.94 165 ALA B O 1
ATOM 2732 N N . ALA B 1 166 ? 0.081 -3.969 -2.289 1 98.94 166 ALA B N 1
ATOM 2733 C CA . ALA B 1 166 ? -1.025 -3.076 -2.621 1 98.94 166 ALA B CA 1
ATOM 2734 C C . ALA B 1 166 ? -2.223 -3.324 -1.708 1 98.94 166 ALA B C 1
ATOM 2736 O O . ALA B 1 166 ? -2.867 -2.379 -1.248 1 98.94 166 ALA B O 1
ATOM 2737 N N . TYR B 1 167 ? -2.453 -4.516 -1.405 1 98.94 167 TYR B N 1
ATOM 2738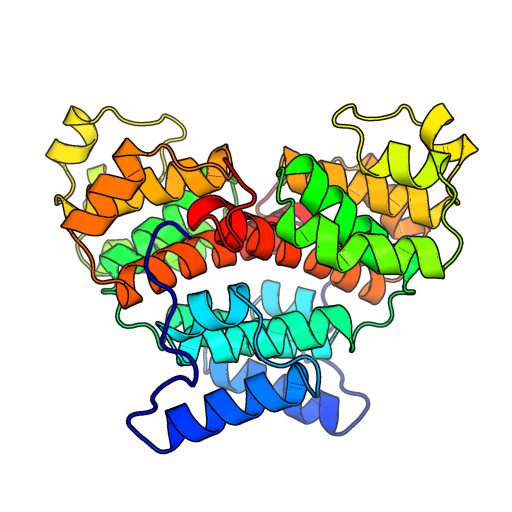 C CA . TYR B 1 167 ? -3.67 -4.777 -0.645 1 98.94 167 TYR B CA 1
ATOM 2739 C C . TYR B 1 167 ? -3.416 -4.648 0.852 1 98.94 167 TYR B C 1
ATOM 2741 O O . TYR B 1 167 ? -4.355 -4.516 1.639 1 98.94 167 TYR B O 1
ATOM 2749 N N . ASN B 1 168 ? -2.139 -4.707 1.256 1 98.94 168 ASN B N 1
ATOM 2750 C CA . ASN B 1 168 ? -1.83 -4.211 2.592 1 98.94 168 ASN B CA 1
ATOM 2751 C C . ASN B 1 168 ? -2.068 -2.705 2.695 1 98.94 168 ASN B C 1
ATOM 2753 O O . ASN B 1 168 ? -2.453 -2.205 3.756 1 98.94 168 ASN B O 1
ATOM 2757 N N . CYS B 1 169 ? -1.814 -1.984 1.617 1 98.94 169 CYS B N 1
ATOM 2758 C CA . CYS B 1 169 ? -2.172 -0.573 1.53 1 98.94 169 CYS B CA 1
ATOM 2759 C C . CYS B 1 169 ? -3.684 -0.388 1.605 1 98.94 169 CYS B C 1
ATOM 2761 O O . CYS B 1 169 ? -4.176 0.407 2.408 1 98.94 169 CYS B O 1
ATOM 2763 N N . VAL B 1 170 ? -4.461 -1.168 0.872 1 98.88 170 VAL B N 1
ATOM 2764 C CA . VAL B 1 170 ? -5.918 -1.081 0.834 1 98.88 170 VAL B CA 1
ATOM 2765 C C . VAL B 1 170 ? -6.488 -1.342 2.227 1 98.88 170 VAL B C 1
ATOM 2767 O O . VAL B 1 170 ? -7.301 -0.562 2.727 1 98.88 170 VAL B O 1
ATOM 2770 N N . SER B 1 171 ? -6.02 -2.359 2.898 1 98.69 171 SER B N 1
ATOM 2771 C CA . SER B 1 171 ? -6.512 -2.729 4.219 1 98.69 171 SER B CA 1
ATOM 2772 C C . SER B 1 171 ? -6.316 -1.594 5.219 1 98.69 171 SER B C 1
ATOM 2774 O O . SER B 1 171 ? -7.191 -1.338 6.055 1 98.69 171 SER B O 1
ATOM 2776 N N . ARG B 1 172 ? -5.18 -0.937 5.125 1 98.75 172 ARG B N 1
ATOM 2777 C CA . ARG B 1 172 ? -4.863 0.091 6.113 1 98.75 172 ARG B CA 1
ATOM 2778 C C . ARG B 1 172 ? -5.758 1.312 5.938 1 98.75 172 ARG B C 1
ATOM 2780 O O . ARG B 1 172 ? -6.172 1.933 6.918 1 98.75 172 ARG B O 1
ATOM 2787 N N . VAL B 1 173 ? -6.094 1.665 4.691 1 98.81 173 VAL B N 1
ATOM 2788 C CA . VAL B 1 173 ? -7.031 2.756 4.453 1 98.81 173 VAL B CA 1
ATOM 2789 C C . VAL B 1 173 ? -8.422 2.361 4.949 1 98.81 173 VAL B C 1
ATOM 2791 O O . VAL B 1 173 ? -9.078 3.129 5.66 1 98.81 173 VAL B O 1
ATOM 2794 N N . LEU B 1 174 ? -8.828 1.14 4.605 1 98.75 174 LEU B N 1
ATOM 2795 C CA . LEU B 1 174 ? -10.164 0.667 4.953 1 98.75 174 LEU B CA 1
ATOM 2796 C C . LEU B 1 174 ? -10.352 0.629 6.465 1 98.75 174 LEU B C 1
ATOM 2798 O O . LEU B 1 174 ? -11.367 1.109 6.984 1 98.75 174 LEU B O 1
ATOM 2802 N N . VAL B 1 175 ? -9.383 0.076 7.141 1 98.62 175 VAL B N 1
ATOM 2803 C CA . VAL B 1 175 ? -9.523 -0.161 8.57 1 98.62 175 VAL B CA 1
ATOM 2804 C C . VAL B 1 175 ? -9.352 1.152 9.336 1 98.62 175 VAL B C 1
ATOM 2806 O O . VAL B 1 175 ? -10.133 1.457 10.242 1 98.62 175 VAL B O 1
ATOM 2809 N N . ALA B 1 176 ? -8.375 1.99 8.953 1 98.44 176 ALA B N 1
ATOM 2810 C CA . ALA B 1 176 ? -8.109 3.246 9.648 1 98.44 176 ALA B CA 1
ATOM 2811 C C . ALA B 1 176 ? -9.297 4.199 9.539 1 98.44 176 ALA B C 1
ATOM 2813 O O . ALA B 1 176 ? -9.656 4.875 10.508 1 98.44 176 ALA B O 1
ATOM 2814 N N . LEU B 1 177 ? -9.961 4.219 8.359 1 98.38 177 LEU B N 1
ATOM 2815 C CA . LEU B 1 177 ? -11.055 5.148 8.141 1 98.38 177 LEU B CA 1
ATOM 2816 C C . LEU B 1 177 ? -12.406 4.477 8.391 1 98.38 177 LEU B C 1
ATOM 2818 O O . LEU B 1 177 ? -13.445 5.129 8.344 1 98.38 177 LEU B O 1
ATOM 2822 N N . ASP B 1 178 ? -12.398 3.143 8.656 1 97.88 178 ASP B N 1
ATOM 2823 C CA . ASP B 1 178 ? -13.602 2.344 8.875 1 97.88 178 ASP B CA 1
ATOM 2824 C C . ASP B 1 178 ? -14.547 2.439 7.688 1 97.88 178 ASP B C 1
ATOM 2826 O O . ASP B 1 178 ? -15.727 2.777 7.848 1 97.88 178 ASP B O 1
ATOM 2830 N N . VAL B 1 179 ? -13.992 2.248 6.531 1 97.75 179 VAL B N 1
ATOM 2831 C CA . VAL B 1 179 ? -14.742 2.314 5.285 1 97.75 179 VAL B CA 1
ATOM 2832 C C . VAL B 1 179 ? -15.789 1.2 5.25 1 97.75 179 VAL B C 1
ATOM 2834 O O . VAL B 1 179 ? -15.492 0.055 5.602 1 97.75 179 VAL B O 1
ATOM 2837 N N . GLY B 1 180 ? -17.047 1.548 4.852 1 96.12 180 GLY B N 1
ATOM 2838 C CA . GLY B 1 180 ? -18.141 0.589 4.832 1 96.12 180 GLY B CA 1
ATOM 2839 C C . GLY B 1 180 ? -18.641 0.234 6.215 1 96.12 180 GLY B C 1
ATOM 2840 O O . GLY B 1 180 ? -19.609 -0.517 6.355 1 96.12 180 GLY B O 1
ATOM 2841 N N . GLU B 1 181 ? -18.016 0.731 7.277 1 95.75 181 GLU B N 1
ATOM 2842 C CA . GLU B 1 181 ? -18.375 0.505 8.672 1 95.75 181 GLU B CA 1
ATOM 2843 C C . GLU B 1 181 ? -18.328 -0.981 9.023 1 95.75 181 GLU B C 1
ATOM 2845 O O . GLU B 1 181 ? -19.266 -1.511 9.617 1 95.75 181 GLU B O 1
ATOM 2850 N N . MET B 1 182 ? -17.219 -1.569 8.594 1 92.94 182 MET B N 1
ATOM 2851 C CA . MET B 1 182 ? -17.094 -3.014 8.773 1 92.94 182 MET B CA 1
ATOM 2852 C C . MET B 1 182 ? -15.945 -3.35 9.711 1 92.94 182 MET B C 1
ATOM 2854 O O . MET B 1 182 ? -15.492 -4.496 9.766 1 92.94 182 MET B O 1
ATOM 2858 N N . ASN B 1 183 ? -15.336 -2.348 10.305 1 84.69 183 ASN B N 1
ATOM 2859 C CA . ASN B 1 183 ? -14.188 -2.553 11.18 1 84.69 183 ASN B CA 1
ATOM 2860 C C . ASN B 1 183 ? -14.469 -2.053 12.594 1 84.69 183 ASN B C 1
ATOM 2862 O O . ASN B 1 183 ? -13.539 -1.711 13.336 1 84.69 183 ASN B O 1
ATOM 2866 N N . LYS B 1 184 ? -15.523 -2.383 13.266 1 69.75 184 LYS B N 1
ATOM 2867 C CA . LYS B 1 184 ? -15.891 -1.992 14.625 1 69.75 184 LYS B CA 1
ATOM 2868 C C . LYS B 1 184 ? -14.875 -2.514 15.641 1 69.75 184 LYS B C 1
ATOM 2870 O O . LYS B 1 184 ? -14.305 -3.588 15.453 1 69.75 184 LYS B O 1
#

Nearest PDB structures (foldseek):
  6ohj-assembly1_B  TM=7.960E-01  e=8.989E-04  Marinomonas mediterranea MMB-1
  6k40-assembly3_C  TM=7.690E-01  e=6.783E-04  Deinococcus radiodurans R1 = ATCC 13939 = DSM 20539
  3lvy-assembly3_E  TM=7.820E-01  e=1.579E-03  Streptococcus mutans
  3lvy-assembly3_F  TM=7.700E-01  e=3.345E-03  Streptococcus mutans
  6ohj-assembly1_B  TM=7.806E-01  e=6.712E-04  Marinomonas mediterranea MMB-1

pLDDT: mean 97.43, std 2.91, range [69.75, 98.94]

Secondary structure (DSSP, 8-state):
--SPPPPSSPP-SSHHHHHHHHHHHHHHGGG---HHHHHHTTSHHHHHHHHHHHHHHHHSS---HHHHHHHHHHHHHHTT-HHHHHHHHHHHHHTT--HHHHHHHH-SSPPPHHHHHHHS-HHHHHHHHHHHHHHHTS---HHHHHHHHHHS-HHHHHHHHHHHHHHHHHHHHHHHHTGGG---/--SPPPPSSPP-SSHHHHHHHHHHHHHHGGG---HHHHHHTTSHHHHHHHHHHHHHHHHSS---HHHHHHHHHHHHHHTT-HHHHHHHHHHHHHTT--HHHHHHHH-SSPPPHHHHHHHS-HHHHHHHHHHHHHHHTS---HHHHHHHHHHS-HHHHHHHHHHHHHHHHHHHHHHHHTGGG---

Solvent-accessible surface area (backbone atoms only — not comparable to full-atom values): 19545 Å² total; per-residue (Å²): 72,78,56,83,63,43,57,86,75,69,84,63,91,48,68,66,44,46,51,40,52,48,54,52,45,61,72,45,44,90,76,42,84,48,61,61,53,29,48,36,51,52,33,53,45,52,34,43,12,48,49,44,24,54,46,19,59,74,71,55,55,91,64,54,68,64,57,52,40,46,24,44,35,37,40,14,38,74,66,55,14,47,58,56,31,69,74,41,47,60,62,39,47,73,73,65,50,45,70,67,51,51,47,57,45,54,42,84,63,82,72,50,71,68,60,39,57,73,74,34,55,72,67,50,38,44,45,45,52,45,33,49,30,37,68,74,64,29,53,54,57,67,69,56,53,52,51,43,62,75,73,42,54,73,40,52,48,45,50,51,44,48,40,32,18,48,37,50,19,49,33,26,42,37,36,53,36,18,36,80,62,51,51,129,72,77,58,83,61,43,59,85,76,70,84,60,92,48,71,65,44,46,52,39,53,48,54,52,42,61,73,44,44,91,75,42,84,47,59,63,51,30,48,36,51,53,32,52,46,53,33,42,11,47,47,44,25,53,46,20,58,73,71,55,56,90,65,54,67,64,58,51,41,45,24,43,34,36,41,15,39,75,65,56,14,47,56,56,30,67,73,40,47,61,60,40,46,74,73,65,50,46,71,70,50,52,47,57,46,54,43,86,64,83,73,50,71,68,62,38,58,73,73,34,55,74,66,50,40,45,44,46,53,46,34,48,31,37,66,76,64,29,52,56,58,68,68,56,51,51,53,42,61,75,73,41,53,71,40,52,48,46,50,51,44,49,40,33,17,49,38,50,19,50,33,26,42,35,37,54,37,18,35,78,62,50,52,128

InterPro domains:
  IPR029032 AhpD-like [G3DSA:1.20.1290.10] (41-180)
  IPR029032 AhpD-like [SSF69118] (7-179)